Protein AF-0000000076880717 (afdb_homodimer)

InterPro domains:
  IPR000504 RNA recognition motif domain [PF00076] (21-89)
  IPR000504 RNA recognition motif domain [PS50102] (19-95)
  IPR000504 RNA recognition motif domain [SM00360] (20-91)
  IPR012677 Nucleotide-binding alpha-beta plait domain superfamily [G3DSA:3.30.70.330] (2-122)
  IPR035979 RNA-binding domain superfamily [SSF54928] (11-121)

pLDDT: mean 79.74, std 21.26, range [36.34, 98.69]

Sequence (258 aa):
MEDPAAAATALEKAEVDACSIYVGNVDYGCLPEEVQEHFQDCGTVNRVTILTDFYGNPKGYAYVEFHEAEAVQNALQLNDTELHGRPLKVCPKRTNVPGMSYHRGRRPFQPYYPPYPAFGRSPRFYPYYMEDPAAAATALEKAEVDACSIYVGNVDYGCLPEEVQEHFQDCGTVNRVTILTDFYGNPKGYAYVEFHEAEAVQNALQLNDTELHGRPLKVCPKRTNVPGMSYHRGRRPFQPYYPPYPAFGRSPRFYPYY

Organism: Aegilops tauschii subsp. strangulata (NCBI:txid200361)

Structure (mmCIF, N/CA/C/O backbone):
data_AF-0000000076880717-model_v1
#
loop_
_entity.id
_entity.type
_entity.pdbx_description
1 polymer 'RRM domain-containing protein'
#
loop_
_atom_site.group_PDB
_atom_site.id
_atom_site.type_symbol
_atom_site.label_atom_id
_atom_site.label_alt_id
_atom_site.label_comp_id
_atom_site.label_asym_id
_atom_site.label_entity_id
_atom_site.label_seq_id
_atom_site.pdbx_PDB_ins_code
_atom_site.Cartn_x
_atom_site.Cartn_y
_atom_site.Cartn_z
_atom_site.occupancy
_atom_site.B_iso_or_equiv
_atom_site.auth_seq_id
_atom_site.auth_comp_id
_atom_site.auth_asym_id
_atom_site.auth_atom_id
_atom_site.pdbx_PDB_model_num
ATOM 1 N N . MET A 1 1 ? 8.555 25.344 16.812 1 42.97 1 MET A N 1
ATOM 2 C CA . MET A 1 1 ? 9.141 24.156 17.422 1 42.97 1 MET A CA 1
ATOM 3 C C . MET A 1 1 ? 8.383 22.906 17.016 1 42.97 1 MET A C 1
ATOM 5 O O . MET A 1 1 ? 7.148 22.875 17.062 1 42.97 1 MET A O 1
ATOM 9 N N . GLU A 1 2 ? 9.023 22.156 16.219 1 54.56 2 GLU A N 1
ATOM 10 C CA . GLU A 1 2 ? 8.336 20.984 15.688 1 54.56 2 GLU A CA 1
ATOM 11 C C . GLU A 1 2 ? 7.738 20.141 16.812 1 54.56 2 GLU A C 1
ATOM 13 O O . GLU A 1 2 ? 8.344 20 17.875 1 54.56 2 GLU A O 1
ATOM 18 N N . ASP A 1 3 ? 6.551 20.062 16.984 1 61.06 3 ASP A N 1
ATOM 19 C CA . ASP A 1 3 ? 5.895 19.234 18 1 61.06 3 ASP A CA 1
ATOM 20 C C . ASP A 1 3 ? 6.668 17.938 18.234 1 61.06 3 ASP A C 1
ATOM 22 O O . ASP A 1 3 ? 7.059 17.266 17.281 1 61.06 3 ASP A O 1
ATOM 26 N N . PRO A 1 4 ? 7.27 17.938 19.438 1 69.19 4 PRO A N 1
ATOM 27 C CA . PRO A 1 4 ? 8.062 16.75 19.75 1 69.19 4 PRO A CA 1
ATOM 28 C C . PRO A 1 4 ? 7.418 15.461 19.25 1 69.19 4 PRO A C 1
ATOM 30 O O . PRO A 1 4 ? 8.125 14.547 18.812 1 69.19 4 PRO A O 1
ATOM 33 N N . ALA A 1 5 ? 6.086 15.336 19.391 1 67.12 5 ALA A N 1
ATOM 34 C CA . ALA A 1 5 ? 5.395 14.148 18.891 1 67.12 5 ALA A CA 1
ATOM 35 C C . ALA A 1 5 ? 5.574 14.008 17.375 1 67.12 5 ALA A C 1
ATOM 37 O O . ALA A 1 5 ? 5.758 12.898 16.875 1 67.12 5 ALA A O 1
ATOM 38 N N . ALA A 1 6 ? 5.488 15.062 16.766 1 69.81 6 ALA A N 1
ATOM 39 C CA . ALA A 1 6 ? 5.695 15.055 15.32 1 69.81 6 ALA A CA 1
ATOM 40 C C . ALA A 1 6 ? 7.117 14.633 14.969 1 69.81 6 ALA A C 1
ATOM 42 O O . ALA A 1 6 ? 7.336 13.898 14.008 1 69.81 6 ALA A O 1
ATOM 43 N N . ALA A 1 7 ? 8.039 15.172 15.734 1 70.5 7 ALA A N 1
ATOM 44 C CA . ALA A 1 7 ? 9.445 14.812 15.531 1 70.5 7 ALA A CA 1
ATOM 45 C C . ALA A 1 7 ? 9.664 13.312 15.75 1 70.5 7 ALA A C 1
ATOM 47 O O . ALA A 1 7 ? 10.406 12.672 15.008 1 70.5 7 ALA A O 1
ATOM 48 N N . ALA A 1 8 ? 9.008 12.797 16.781 1 72.88 8 ALA A N 1
ATOM 49 C CA . ALA A 1 8 ? 9.156 11.375 17.094 1 72.88 8 ALA A CA 1
ATOM 50 C C . ALA A 1 8 ? 8.609 10.508 15.961 1 72.88 8 ALA A C 1
ATOM 52 O O . ALA A 1 8 ? 9.227 9.508 15.578 1 72.88 8 ALA A O 1
ATOM 53 N N . THR A 1 9 ? 7.445 10.922 15.414 1 78.12 9 THR A N 1
ATOM 54 C CA . THR A 1 9 ? 6.844 10.172 14.32 1 78.12 9 THR A CA 1
ATOM 55 C C . THR A 1 9 ? 7.707 10.25 13.07 1 78.12 9 THR A C 1
ATOM 57 O O . THR A 1 9 ? 7.836 9.273 12.328 1 78.12 9 THR A O 1
ATOM 60 N N . ALA A 1 10 ? 8.297 11.383 12.938 1 76 10 ALA A N 1
ATOM 61 C CA . ALA A 1 10 ? 9.172 11.57 11.789 1 76 10 ALA A CA 1
ATOM 62 C C . ALA A 1 10 ? 10.406 10.672 11.891 1 76 10 ALA A C 1
ATOM 64 O O . ALA A 1 10 ? 10.852 10.102 10.891 1 76 10 ALA A O 1
ATOM 65 N N . LEU A 1 11 ? 11.023 10.672 13.086 1 79.75 11 LEU A N 1
ATOM 66 C CA . LEU A 1 11 ? 12.188 9.828 13.297 1 79.75 11 LEU A CA 1
ATOM 67 C C . LEU A 1 11 ? 11.844 8.352 13.094 1 79.75 11 LEU A C 1
ATOM 69 O O . LEU A 1 11 ? 12.617 7.602 12.508 1 79.75 11 LEU A O 1
ATOM 73 N N . GLU A 1 12 ? 10.688 7.941 13.586 1 84.06 12 GLU A N 1
ATOM 74 C CA . GLU A 1 12 ? 10.25 6.559 13.406 1 84.06 12 GLU A CA 1
ATOM 75 C C . GLU A 1 12 ? 10.078 6.227 11.93 1 84.06 12 GLU A C 1
ATOM 77 O O . GLU A 1 12 ? 10.5 5.164 11.469 1 84.06 12 GLU A O 1
ATOM 82 N N . LYS A 1 13 ? 9.484 7.172 11.281 1 85.56 13 LYS A N 1
ATOM 83 C CA . LYS A 1 13 ? 9.297 6.973 9.844 1 85.56 13 LYS A CA 1
ATOM 84 C C . LYS A 1 13 ? 10.641 6.875 9.125 1 85.56 13 LYS A C 1
ATOM 86 O O . LYS A 1 13 ? 10.805 6.055 8.219 1 85.56 13 LYS A O 1
ATOM 91 N N . ALA A 1 14 ? 11.594 7.703 9.508 1 88.94 14 ALA A N 1
ATOM 92 C CA . ALA A 1 14 ? 12.914 7.676 8.891 1 88.94 14 ALA A CA 1
ATOM 93 C C . ALA A 1 14 ? 13.602 6.332 9.125 1 88.94 14 ALA A C 1
ATOM 95 O O . ALA A 1 14 ? 14.281 5.812 8.234 1 88.94 14 ALA A O 1
ATOM 96 N N . GLU A 1 15 ? 13.469 5.812 10.258 1 91.81 15 GLU A N 1
ATOM 97 C CA . GLU A 1 15 ? 14.078 4.523 10.578 1 91.81 15 GLU A CA 1
ATOM 98 C C . GLU A 1 15 ? 13.453 3.398 9.758 1 91.81 15 GLU A C 1
ATOM 100 O O . GLU A 1 15 ? 14.156 2.514 9.266 1 91.81 15 GLU A O 1
ATOM 105 N N . VAL A 1 16 ? 12.133 3.475 9.633 1 93 16 VAL A N 1
ATOM 106 C CA . VAL A 1 16 ? 11.43 2.469 8.844 1 93 16 VAL A CA 1
ATOM 107 C C . VAL A 1 16 ? 11.859 2.568 7.379 1 93 16 VAL A C 1
ATOM 109 O O . VAL A 1 16 ? 12.109 1.553 6.727 1 93 16 VAL A O 1
ATOM 112 N N . ASP A 1 17 ? 11.984 3.785 6.871 1 95.06 17 ASP A N 1
ATOM 113 C CA . ASP A 1 17 ? 12.391 3.986 5.48 1 95.06 17 ASP A CA 1
ATOM 114 C C . ASP A 1 17 ? 13.812 3.473 5.242 1 95.06 17 ASP A C 1
ATOM 116 O O . ASP A 1 17 ? 14.109 2.926 4.18 1 95.06 17 ASP A O 1
ATOM 120 N N . ALA A 1 18 ? 14.695 3.623 6.258 1 95.69 18 ALA A N 1
ATOM 121 C CA . ALA A 1 18 ? 16.078 3.162 6.152 1 95.69 18 ALA A CA 1
ATOM 122 C C . ALA A 1 18 ? 16.141 1.64 6.059 1 95.69 18 ALA A C 1
ATOM 124 O O . ALA A 1 18 ? 17.125 1.083 5.559 1 95.69 18 ALA A O 1
ATOM 125 N N . CYS A 1 19 ? 15.062 0.962 6.508 1 97.5 19 CYS A N 1
ATOM 126 C CA . CYS A 1 19 ? 15 -0.495 6.484 1 97.5 19 CYS A CA 1
ATOM 127 C C . CYS A 1 19 ? 14.086 -0.984 5.371 1 97.5 19 CYS A C 1
ATOM 129 O O . CYS A 1 19 ? 13.641 -2.135 5.383 1 97.5 19 CYS A O 1
ATOM 131 N N . SER A 1 20 ? 13.805 -0.071 4.414 1 98.25 20 SER A N 1
ATOM 132 C CA . SER A 1 20 ? 12.836 -0.421 3.381 1 98.25 20 SER A CA 1
ATOM 133 C C . SER A 1 20 ? 13.422 -0.24 1.986 1 98.25 20 SER A C 1
ATOM 135 O O . SER A 1 20 ? 14.375 0.521 1.803 1 98.25 20 SER A O 1
ATOM 137 N N . ILE A 1 21 ? 12.875 -0.928 1.011 1 98.56 21 ILE A N 1
ATOM 138 C CA . ILE A 1 21 ? 13.242 -0.763 -0.393 1 98.56 21 ILE A CA 1
ATOM 139 C C . ILE A 1 21 ? 11.992 -0.444 -1.213 1 98.56 21 ILE A C 1
ATOM 141 O O . ILE A 1 21 ? 10.883 -0.819 -0.834 1 98.56 21 ILE A O 1
ATOM 145 N N . TYR A 1 22 ? 12.25 0.309 -2.287 1 98 22 TYR A N 1
ATOM 146 C CA . TYR A 1 22 ? 11.281 0.464 -3.369 1 98 22 TYR A CA 1
ATOM 147 C C . TYR A 1 22 ? 11.453 -0.632 -4.414 1 98 22 TYR A C 1
ATOM 149 O O . TYR A 1 22 ? 12.578 -0.944 -4.816 1 98 22 TYR A O 1
ATOM 157 N N . VAL A 1 23 ? 10.344 -1.234 -4.801 1 98 23 VAL A N 1
ATOM 158 C CA . VAL A 1 23 ? 10.336 -2.26 -5.84 1 98 23 VAL A CA 1
ATOM 159 C C . VAL A 1 23 ? 9.43 -1.824 -6.992 1 98 23 VAL A C 1
ATOM 161 O O . VAL A 1 23 ? 8.203 -1.77 -6.844 1 98 23 VAL A O 1
ATOM 164 N N . GLY A 1 24 ? 10.062 -1.482 -8.18 1 96.75 24 GLY A N 1
ATOM 165 C CA . GLY A 1 24 ? 9.32 -1.076 -9.359 1 96.75 24 GLY A CA 1
ATOM 166 C C . GLY A 1 24 ? 9.07 -2.215 -10.328 1 96.75 24 GLY A C 1
ATOM 167 O O . GLY A 1 24 ? 9.719 -3.26 -10.242 1 96.75 24 GLY A O 1
ATOM 168 N N . ASN A 1 25 ? 8.109 -2.002 -11.188 1 94.56 25 ASN A N 1
ATOM 169 C CA . ASN A 1 25 ? 7.77 -2.932 -12.258 1 94.56 25 ASN A CA 1
ATOM 170 C C . ASN A 1 25 ? 7.176 -4.227 -11.711 1 94.56 25 ASN A C 1
ATOM 172 O O . ASN A 1 25 ? 7.492 -5.312 -12.195 1 94.56 25 ASN A O 1
ATOM 176 N N . VAL A 1 26 ? 6.41 -4.027 -10.703 1 94.69 26 VAL A N 1
ATOM 177 C CA . VAL A 1 26 ? 5.719 -5.172 -10.125 1 94.69 26 VAL A CA 1
ATOM 178 C C . VAL A 1 26 ? 4.457 -5.48 -10.93 1 94.69 26 VAL A C 1
ATOM 180 O O . VAL A 1 26 ? 3.676 -4.578 -11.234 1 94.69 26 VAL A O 1
ATOM 183 N N . ASP A 1 27 ? 4.324 -6.738 -11.25 1 93.25 27 ASP A N 1
ATOM 184 C CA . ASP A 1 27 ? 3.156 -7.168 -12.008 1 93.25 27 ASP A CA 1
ATOM 185 C C . ASP A 1 27 ? 1.875 -6.988 -11.203 1 93.25 27 ASP A C 1
ATOM 187 O O . ASP A 1 27 ? 1.857 -7.238 -9.992 1 93.25 27 ASP A O 1
ATOM 191 N N . TYR A 1 28 ? 0.713 -6.676 -11.82 1 88.56 28 TYR A N 1
ATOM 192 C CA . TYR A 1 28 ? -0.549 -6.438 -11.133 1 88.56 28 TYR A CA 1
ATOM 193 C C . TYR A 1 28 ? -1.073 -7.723 -10.5 1 88.56 28 TYR A C 1
ATOM 195 O O . TYR A 1 28 ? -1.822 -7.676 -9.523 1 88.56 28 TYR A O 1
ATOM 203 N N . GLY A 1 29 ? -0.641 -8.859 -11.055 1 88.94 29 GLY A N 1
ATOM 204 C CA . GLY A 1 29 ? -1.099 -10.133 -10.531 1 88.94 29 GLY A CA 1
ATOM 205 C C . GLY A 1 29 ? -0.197 -10.695 -9.445 1 88.94 29 GLY A C 1
ATOM 206 O O . GLY A 1 29 ? -0.368 -11.836 -9.016 1 88.94 29 GLY A O 1
ATOM 207 N N . CYS A 1 30 ? 0.698 -9.898 -9 1 92.5 30 CYS A N 1
ATOM 2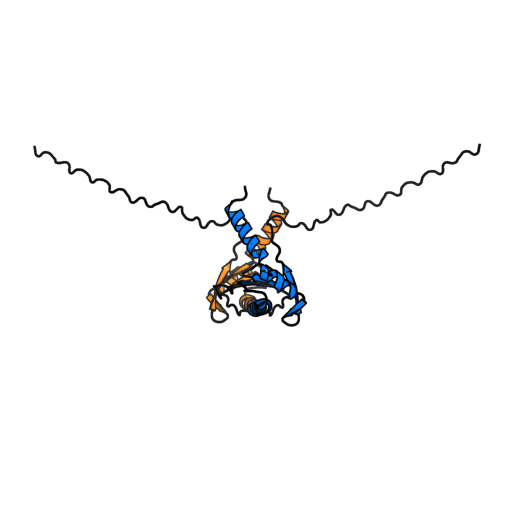08 C CA . CYS A 1 30 ? 1.651 -10.359 -7.996 1 92.5 30 CYS A CA 1
ATOM 209 C C . CYS A 1 30 ? 1.034 -10.336 -6.602 1 92.5 30 CYS A C 1
ATOM 211 O O . CYS A 1 30 ? 0.416 -9.344 -6.211 1 92.5 30 CYS A O 1
ATOM 213 N N . LEU A 1 31 ? 1.188 -11.398 -5.848 1 92.31 31 LEU A N 1
ATOM 214 C CA . LEU A 1 31 ? 0.699 -11.492 -4.477 1 92.31 31 LEU A CA 1
ATOM 215 C C . LEU A 1 31 ? 1.722 -10.93 -3.494 1 92.31 31 LEU A C 1
ATOM 217 O O . LEU A 1 31 ? 2.93 -11.016 -3.73 1 92.31 31 LEU A O 1
ATOM 221 N N . PRO A 1 32 ? 1.232 -10.383 -2.381 1 93.56 32 PRO A N 1
ATOM 222 C CA . PRO A 1 32 ? 2.168 -9.945 -1.342 1 93.56 32 PRO A CA 1
ATOM 223 C C . PRO A 1 32 ? 3.133 -11.047 -0.912 1 93.56 32 PRO A C 1
ATOM 225 O O . PRO A 1 32 ? 4.32 -10.789 -0.705 1 93.56 32 PRO A O 1
ATOM 228 N N . GLU A 1 33 ? 2.652 -12.211 -0.879 1 92.56 33 GLU A N 1
ATOM 229 C CA . GLU A 1 33 ? 3.475 -13.336 -0.449 1 92.56 33 GLU A CA 1
ATOM 230 C C . GLU A 1 33 ? 4.59 -13.625 -1.452 1 92.56 33 GLU A C 1
ATOM 232 O O . GLU A 1 33 ? 5.695 -14.008 -1.066 1 92.56 33 GLU A O 1
ATOM 237 N N . GLU A 1 34 ? 4.289 -13.469 -2.689 1 95.25 34 GLU A N 1
ATOM 238 C CA . GLU A 1 34 ? 5.297 -13.695 -3.721 1 95.25 34 GLU A CA 1
ATOM 239 C C . GLU A 1 34 ? 6.434 -12.68 -3.609 1 95.25 34 GLU A C 1
ATOM 241 O O . GLU A 1 34 ? 7.605 -13.039 -3.764 1 95.25 34 GLU A O 1
ATOM 246 N N . VAL A 1 35 ? 6.027 -11.438 -3.336 1 96.25 35 VAL A N 1
ATOM 247 C CA . VAL A 1 35 ? 7.031 -10.398 -3.135 1 96.25 35 VAL A CA 1
ATOM 248 C C . VAL A 1 35 ? 7.855 -10.711 -1.886 1 96.25 35 VAL A C 1
ATOM 250 O O . VAL A 1 35 ? 9.086 -10.609 -1.903 1 96.25 35 VAL A O 1
ATOM 253 N N . GLN A 1 36 ? 7.164 -11.102 -0.838 1 95.88 36 GLN A N 1
ATOM 254 C CA . GLN A 1 36 ? 7.844 -11.461 0.401 1 95.88 36 GLN A CA 1
ATOM 255 C C . GLN A 1 36 ? 8.852 -12.586 0.167 1 95.88 36 GLN A C 1
ATOM 257 O O . GLN A 1 36 ? 9.992 -12.516 0.636 1 95.88 36 GLN A O 1
ATOM 262 N N . GLU A 1 37 ? 8.422 -13.602 -0.595 1 96.5 37 GLU A N 1
ATOM 263 C CA . GLU A 1 37 ? 9.273 -14.758 -0.871 1 96.5 37 GLU A CA 1
ATOM 264 C C . GLU A 1 37 ? 10.477 -14.359 -1.717 1 96.5 37 GLU A C 1
ATOM 266 O O . GLU A 1 37 ? 11.578 -14.883 -1.52 1 96.5 37 GLU A O 1
ATOM 271 N N . HIS A 1 38 ? 10.273 -13.508 -2.604 1 97.75 38 HIS A N 1
ATOM 272 C CA . HIS A 1 38 ? 11.336 -13.078 -3.504 1 97.75 38 HIS A CA 1
ATOM 273 C C . HIS A 1 38 ? 12.492 -12.445 -2.732 1 97.75 38 HIS A C 1
ATOM 275 O O . HIS A 1 38 ? 13.648 -12.562 -3.129 1 97.75 38 HIS A O 1
ATOM 281 N N . PHE A 1 39 ? 12.188 -11.789 -1.594 1 97.81 39 PHE A N 1
ATOM 282 C CA . PHE A 1 39 ? 13.211 -11.047 -0.863 1 97.81 39 PHE A CA 1
ATOM 283 C C . PHE A 1 39 ? 13.516 -11.711 0.472 1 97.81 39 PHE A C 1
ATOM 285 O O . PHE A 1 39 ? 14.258 -11.164 1.291 1 97.81 39 PHE A O 1
ATOM 292 N N . GLN A 1 40 ? 12.969 -12.867 0.726 1 96.5 40 GLN A N 1
ATOM 293 C CA . GLN A 1 40 ? 13.078 -13.531 2.023 1 96.5 40 GLN A CA 1
ATOM 294 C C . GLN A 1 40 ? 14.531 -13.875 2.346 1 96.5 40 GLN A C 1
ATOM 296 O O . GLN A 1 40 ? 14.93 -13.883 3.514 1 96.5 40 GLN A O 1
ATOM 301 N N . ASP A 1 41 ? 15.336 -14.172 1.293 1 97.56 41 ASP A N 1
ATOM 302 C CA . ASP A 1 41 ? 16.719 -14.57 1.494 1 97.56 41 ASP A CA 1
ATOM 303 C C . ASP A 1 41 ? 17.594 -13.375 1.89 1 97.56 41 ASP A C 1
ATOM 305 O O . ASP A 1 41 ? 18.719 -13.539 2.357 1 97.56 41 ASP A O 1
ATOM 309 N N . CYS A 1 42 ? 17.094 -12.219 1.688 1 97.75 42 CYS A N 1
ATOM 310 C CA . CYS A 1 42 ? 17.844 -11.008 2.002 1 97.75 42 CYS A CA 1
ATOM 311 C C . CYS A 1 42 ? 17.766 -10.688 3.49 1 97.75 42 CYS A C 1
ATOM 313 O O . CYS A 1 42 ? 18.656 -10.023 4.031 1 97.75 42 CYS A O 1
ATOM 315 N N . GLY A 1 43 ? 16.719 -11.039 4.121 1 97.12 43 GLY A N 1
ATOM 316 C CA . GLY A 1 43 ? 16.422 -10.766 5.52 1 97.12 43 GLY A CA 1
ATOM 317 C C . GLY A 1 43 ? 14.977 -11.008 5.887 1 97.12 43 GLY A C 1
ATOM 318 O O . GLY A 1 43 ? 14.164 -11.367 5.027 1 97.12 43 GLY A O 1
ATOM 319 N N . THR A 1 44 ? 14.695 -10.812 7.164 1 96.5 44 THR A N 1
ATOM 320 C CA . THR A 1 44 ? 13.32 -10.977 7.625 1 96.5 44 THR A CA 1
ATOM 321 C C . THR A 1 44 ? 12.445 -9.828 7.121 1 96.5 44 THR A C 1
ATOM 323 O O . THR A 1 44 ? 12.758 -8.656 7.34 1 96.5 44 THR A O 1
ATOM 326 N N . VAL A 1 45 ? 11.477 -10.219 6.457 1 95.94 45 VAL A N 1
ATOM 327 C CA . VAL A 1 45 ? 10.531 -9.234 5.926 1 95.94 45 VAL A CA 1
ATOM 328 C C . VAL A 1 45 ? 9.43 -8.969 6.949 1 95.94 45 VAL A C 1
ATOM 330 O O . VAL A 1 45 ? 8.734 -9.898 7.371 1 95.94 45 VAL A O 1
ATOM 333 N N . ASN A 1 46 ? 9.242 -7.691 7.301 1 95.5 46 ASN A N 1
ATOM 334 C CA . ASN A 1 46 ? 8.195 -7.312 8.25 1 95.5 46 ASN A CA 1
ATOM 335 C C . ASN A 1 46 ? 6.875 -7.023 7.547 1 95.5 46 ASN A C 1
ATOM 337 O O . ASN A 1 46 ? 5.824 -7.516 7.957 1 95.5 46 ASN A O 1
ATOM 341 N N . ARG A 1 47 ? 7.008 -6.203 6.488 1 94.5 47 ARG A N 1
ATOM 342 C CA . ARG A 1 47 ? 5.797 -5.691 5.852 1 94.5 47 ARG A CA 1
ATOM 343 C C . ARG A 1 47 ? 5.992 -5.531 4.348 1 94.5 47 ARG A C 1
ATOM 345 O O . ARG A 1 47 ? 7.062 -5.125 3.896 1 94.5 47 ARG A O 1
ATOM 352 N N . VAL A 1 48 ? 4.973 -5.859 3.619 1 96.56 48 VAL A N 1
ATOM 353 C CA . VAL A 1 48 ? 4.949 -5.617 2.182 1 96.56 48 VAL A CA 1
ATOM 354 C C . VAL A 1 48 ? 3.766 -4.719 1.828 1 96.56 48 VAL A C 1
ATOM 356 O O . VAL A 1 48 ? 2.645 -4.949 2.285 1 96.56 48 VAL A O 1
ATOM 359 N N . THR A 1 49 ? 4.039 -3.625 1.11 1 95.75 49 THR A N 1
ATOM 360 C CA . THR A 1 49 ? 3.016 -2.74 0.563 1 95.75 49 THR A CA 1
ATOM 361 C C . THR A 1 49 ? 3.012 -2.793 -0.961 1 95.75 49 THR A C 1
ATOM 363 O O . THR A 1 49 ? 4.027 -2.512 -1.6 1 95.75 49 THR A O 1
ATOM 366 N N . ILE A 1 50 ? 1.931 -3.143 -1.549 1 96.19 50 ILE A N 1
ATOM 367 C CA . ILE A 1 50 ? 1.809 -3.188 -3.002 1 96.19 50 ILE A CA 1
ATOM 368 C C . ILE A 1 50 ? 0.801 -2.139 -3.469 1 96.19 50 ILE A C 1
ATOM 370 O O . ILE A 1 50 ? -0.294 -2.031 -2.912 1 96.19 50 ILE A O 1
ATOM 374 N N . LEU A 1 51 ? 1.209 -1.364 -4.492 1 95.5 51 LEU A N 1
ATOM 375 C CA . LEU A 1 51 ? 0.349 -0.36 -5.109 1 95.5 51 LEU A CA 1
ATOM 376 C C . LEU A 1 51 ? 0.122 -0.671 -6.582 1 95.5 51 LEU A C 1
ATOM 378 O O . LEU A 1 51 ? 1.078 -0.783 -7.355 1 95.5 51 LEU A O 1
ATOM 382 N N . THR A 1 52 ? -1.113 -0.898 -6.871 1 94.31 52 THR A N 1
ATOM 383 C CA . THR A 1 52 ? -1.469 -1.257 -8.242 1 94.31 52 THR A CA 1
ATOM 384 C C . THR A 1 52 ? -2.426 -0.229 -8.836 1 94.31 52 THR A C 1
ATOM 386 O O . THR A 1 52 ? -3.486 0.041 -8.273 1 94.31 52 THR A O 1
ATOM 389 N N . ASP A 1 53 ? -2.068 0.297 -10.016 1 92.38 53 ASP A N 1
ATOM 390 C CA . ASP A 1 53 ? -2.865 1.289 -10.734 1 92.38 53 ASP A CA 1
ATOM 391 C C . ASP A 1 53 ? -3.633 0.648 -11.883 1 92.38 53 ASP A C 1
ATOM 393 O O . ASP A 1 53 ? -3.029 0.135 -12.828 1 92.38 53 ASP A O 1
ATOM 397 N N . PHE A 1 54 ? -4.938 0.741 -11.711 1 89 54 PHE A N 1
ATOM 398 C CA . PHE A 1 54 ? -5.781 0.141 -12.742 1 89 54 PHE A CA 1
ATOM 399 C C . PHE A 1 54 ? -6.234 1.189 -13.75 1 89 54 PHE A C 1
ATOM 401 O O . PHE A 1 54 ? -6.781 0.851 -14.805 1 89 54 PHE A O 1
ATOM 408 N N . TYR A 1 55 ? -6.078 2.385 -13.336 1 79.5 55 TYR A N 1
ATOM 409 C CA . TYR A 1 55 ? -6.496 3.492 -14.188 1 79.5 55 TYR A CA 1
ATOM 410 C C . TYR A 1 55 ? -5.32 4.051 -14.977 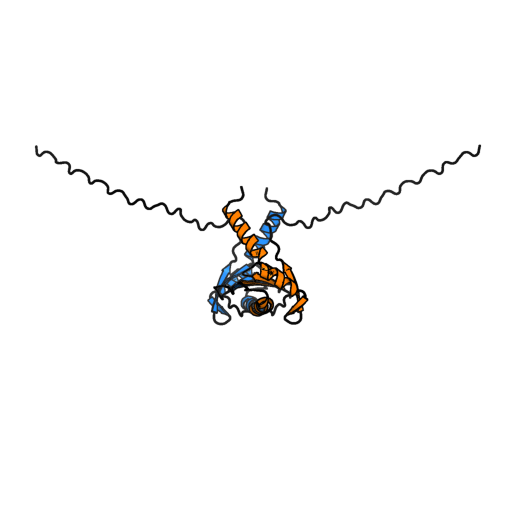1 79.5 55 TYR A C 1
ATOM 412 O O . TYR A 1 55 ? -4.352 4.543 -14.391 1 79.5 55 TYR A O 1
ATOM 420 N N . GLY A 1 56 ? -4.988 3.551 -16.234 1 74.81 56 GLY A N 1
ATOM 421 C CA . GLY A 1 56 ? -3.918 4.02 -17.109 1 74.81 56 GLY A CA 1
ATOM 422 C C . GLY A 1 56 ? -2.758 3.045 -17.203 1 74.81 56 GLY A C 1
ATOM 423 O O . GLY A 1 56 ? -2.604 2.348 -18.203 1 74.81 56 GLY A O 1
ATOM 424 N N . ASN A 1 57 ? -1.947 3.135 -15.953 1 69.69 57 ASN A N 1
ATOM 425 C CA . ASN A 1 57 ? -0.784 2.254 -15.953 1 69.69 57 ASN A CA 1
ATOM 426 C C . ASN A 1 57 ? -1.067 0.946 -15.219 1 69.69 57 ASN A C 1
ATOM 428 O O . ASN A 1 57 ? -1.082 0.912 -13.992 1 69.69 57 ASN A O 1
ATOM 432 N N . PRO A 1 58 ? -1.244 -0.041 -16.062 1 68.69 58 PRO A N 1
ATOM 433 C CA . PRO A 1 58 ? -1.595 -1.294 -15.391 1 68.69 58 PRO A CA 1
ATOM 434 C C . PRO A 1 58 ? -0.429 -1.885 -14.602 1 68.69 58 PRO A C 1
ATOM 436 O O . PRO A 1 58 ? -0.45 -3.068 -14.25 1 68.69 58 PRO A O 1
ATOM 439 N N . LYS A 1 59 ? 0.612 -1.116 -14.273 1 78.75 59 LYS A N 1
ATOM 440 C CA . LYS A 1 59 ? 1.722 -1.669 -13.5 1 78.75 59 LYS A CA 1
ATOM 441 C C . LYS A 1 59 ? 1.772 -1.066 -12.102 1 78.75 59 LYS A C 1
ATOM 443 O O . LYS A 1 59 ? 1.222 0.01 -11.859 1 78.75 59 LYS A O 1
ATOM 448 N N . GLY A 1 60 ? 2.291 -1.92 -11.234 1 88.56 60 GLY A N 1
ATOM 449 C CA . GLY A 1 60 ? 2.367 -1.505 -9.844 1 88.56 60 GLY A CA 1
ATOM 450 C C . GLY A 1 60 ? 3.787 -1.462 -9.312 1 88.56 60 GLY A C 1
ATOM 451 O O . GLY A 1 60 ? 4.746 -1.639 -10.062 1 88.56 60 GLY A O 1
ATOM 452 N N . TYR A 1 61 ? 3.975 -0.968 -8.219 1 95 61 TYR A N 1
ATOM 453 C CA . TYR A 1 61 ? 5.199 -1.017 -7.426 1 95 61 TYR A CA 1
ATOM 454 C C . TYR A 1 61 ? 4.91 -1.449 -5.996 1 95 61 TYR A C 1
ATOM 456 O O . TYR A 1 61 ? 3.75 -1.613 -5.613 1 95 61 TYR A O 1
ATOM 464 N N . ALA A 1 62 ? 5.965 -1.754 -5.262 1 97 62 ALA A N 1
ATOM 465 C CA . ALA A 1 62 ? 5.816 -2.211 -3.885 1 97 62 ALA A CA 1
ATOM 466 C C . ALA A 1 62 ? 6.902 -1.619 -2.988 1 97 62 ALA A C 1
ATOM 468 O O . ALA A 1 62 ? 7.879 -1.05 -3.48 1 97 62 ALA A O 1
ATOM 469 N N . TYR A 1 63 ? 6.637 -1.64 -1.721 1 97.56 63 TYR A N 1
ATOM 470 C CA . TYR A 1 63 ? 7.629 -1.412 -0.678 1 97.56 63 TYR A CA 1
ATOM 471 C C . TYR A 1 63 ? 7.797 -2.65 0.195 1 97.56 63 TYR A C 1
ATOM 473 O O . TYR A 1 63 ? 6.816 -3.309 0.546 1 97.56 63 TYR A O 1
ATOM 481 N N . VAL A 1 64 ? 8.961 -2.922 0.455 1 97.94 64 VAL A N 1
ATOM 482 C CA . VAL A 1 64 ? 9.266 -4.035 1.349 1 97.94 64 VAL A CA 1
ATOM 483 C C . VAL A 1 64 ? 10.047 -3.525 2.561 1 97.94 64 VAL A C 1
ATOM 485 O O . VAL A 1 64 ? 11.117 -2.939 2.414 1 97.94 64 VAL A O 1
ATOM 488 N N . GLU A 1 65 ? 9.445 -3.727 3.65 1 97.44 65 GLU A N 1
ATOM 489 C CA . GLU A 1 65 ? 10.078 -3.359 4.918 1 97.44 65 GLU A CA 1
ATOM 490 C C . GLU A 1 65 ? 10.734 -4.566 5.578 1 97.44 65 GLU A C 1
ATOM 492 O O . GLU A 1 65 ? 10.078 -5.57 5.852 1 97.44 65 GLU A O 1
ATOM 497 N N . PHE A 1 66 ? 12 -4.387 5.914 1 97.88 66 PHE A N 1
ATOM 498 C CA . PHE A 1 66 ? 12.742 -5.445 6.582 1 97.88 66 PHE A CA 1
ATOM 499 C C . PHE A 1 66 ? 12.859 -5.168 8.078 1 97.88 66 PHE A C 1
ATOM 501 O O . PHE A 1 66 ? 12.68 -4.031 8.516 1 97.88 66 PHE A O 1
ATOM 508 N N . HIS A 1 67 ? 13.164 -6.25 8.75 1 96.31 67 HIS A N 1
ATOM 509 C CA . HIS A 1 67 ? 13.383 -6.141 10.188 1 96.31 67 HIS A CA 1
ATOM 510 C C . HIS A 1 67 ? 14.68 -5.395 10.492 1 96.31 67 HIS A C 1
ATOM 512 O O . HIS A 1 67 ? 14.75 -4.629 11.453 1 96.31 67 HIS A O 1
ATOM 518 N N . GLU A 1 68 ? 15.711 -5.527 9.633 1 96.06 68 GLU A N 1
ATOM 519 C CA . GLU A 1 68 ? 17.016 -4.918 9.828 1 96.06 68 GLU A CA 1
ATOM 520 C C . GLU A 1 68 ? 17.469 -4.176 8.578 1 96.06 68 GLU A C 1
ATOM 522 O O . GLU A 1 68 ? 17.219 -4.625 7.457 1 96.06 68 GLU A O 1
ATOM 527 N N . ALA A 1 69 ? 18.312 -3.199 8.766 1 96.5 69 ALA A N 1
ATOM 528 C CA . ALA A 1 69 ? 18.75 -2.328 7.676 1 96.5 69 ALA A CA 1
ATOM 529 C C . ALA A 1 69 ? 19.734 -3.047 6.762 1 96.5 69 ALA A C 1
ATOM 531 O O . ALA A 1 69 ? 19.828 -2.727 5.574 1 96.5 69 ALA A O 1
ATOM 532 N N . GLU A 1 70 ? 20.438 -3.961 7.32 1 97.25 70 GLU A N 1
ATOM 533 C CA . GLU A 1 70 ? 21.422 -4.695 6.535 1 97.25 70 GLU A CA 1
ATOM 534 C C . GLU A 1 70 ? 20.766 -5.438 5.375 1 97.25 70 GLU A C 1
ATOM 536 O O . GLU A 1 70 ? 21.3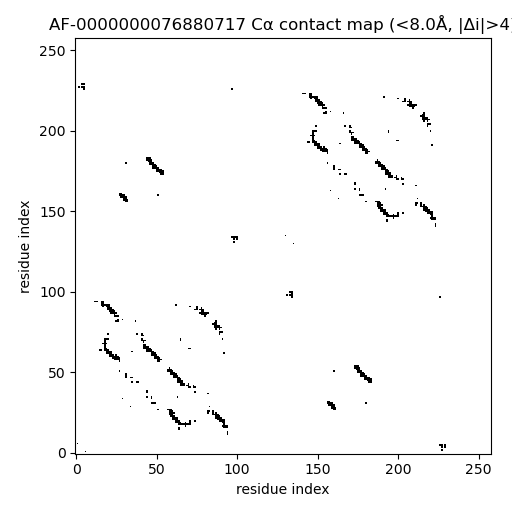91 -5.68 4.348 1 97.25 70 GLU A O 1
ATOM 541 N N . ALA A 1 71 ? 19.531 -5.805 5.539 1 98.06 71 ALA A N 1
ATOM 542 C CA . ALA A 1 71 ? 18.781 -6.539 4.516 1 98.06 71 ALA A CA 1
ATOM 543 C C . ALA A 1 71 ? 18.609 -5.695 3.254 1 98.06 71 ALA A C 1
ATOM 545 O O . ALA A 1 71 ? 18.516 -6.234 2.148 1 98.06 71 ALA A O 1
ATOM 546 N N . VAL A 1 72 ? 18.594 -4.406 3.422 1 98.25 72 VAL A N 1
ATOM 547 C CA . VAL A 1 72 ? 18.406 -3.49 2.301 1 98.25 72 VAL A CA 1
ATOM 548 C C . VAL A 1 72 ? 19.547 -3.656 1.298 1 98.25 72 VAL A C 1
ATOM 550 O O . VAL A 1 72 ? 19.312 -3.779 0.094 1 98.25 72 VAL A O 1
ATOM 553 N N . GLN A 1 73 ? 20.75 -3.744 1.828 1 97.81 73 GLN A N 1
ATOM 554 C CA . GLN A 1 73 ? 21.906 -3.898 0.954 1 97.81 73 GLN A CA 1
ATOM 555 C C . GLN A 1 73 ? 21.844 -5.219 0.19 1 97.81 73 GLN A C 1
ATOM 557 O O . GLN A 1 73 ? 22.172 -5.27 -0.997 1 97.81 73 GLN A O 1
ATOM 562 N N . ASN A 1 74 ? 21.453 -6.211 0.822 1 98.25 74 ASN A N 1
ATOM 563 C CA . ASN A 1 74 ? 21.281 -7.504 0.168 1 98.25 74 ASN A CA 1
ATOM 564 C C . ASN A 1 74 ? 20.219 -7.457 -0.916 1 98.25 74 ASN A C 1
ATOM 566 O O . ASN A 1 74 ? 20.375 -8.055 -1.981 1 98.25 74 ASN A O 1
ATOM 570 N N . ALA A 1 75 ? 19.141 -6.754 -0.647 1 98.69 75 ALA A N 1
ATOM 571 C CA . ALA A 1 75 ? 18.016 -6.672 -1.568 1 98.69 75 ALA A CA 1
ATOM 572 C C . ALA A 1 75 ? 18.391 -5.926 -2.842 1 98.69 75 ALA A C 1
ATOM 574 O O . ALA A 1 75 ? 17.906 -6.242 -3.928 1 98.69 75 ALA A O 1
ATOM 575 N N . LEU A 1 76 ? 19.297 -4.953 -2.719 1 98.25 76 LEU A N 1
ATOM 576 C CA . LEU A 1 76 ? 19.719 -4.16 -3.863 1 98.25 76 LEU A CA 1
ATOM 577 C C . LEU A 1 76 ? 20.422 -5.031 -4.895 1 98.25 76 LEU A C 1
ATOM 579 O O . LEU A 1 76 ? 20.438 -4.703 -6.086 1 98.25 76 LEU A O 1
ATOM 583 N N . GLN A 1 77 ? 20.938 -6.129 -4.426 1 98.06 77 GLN A N 1
ATOM 584 C CA . GLN A 1 77 ? 21.641 -7.043 -5.324 1 98.06 77 GLN A CA 1
ATOM 585 C C . GLN A 1 77 ? 20.656 -7.789 -6.223 1 98.06 77 GLN A C 1
ATOM 587 O O . GLN A 1 77 ? 21.062 -8.406 -7.211 1 98.06 77 GLN A O 1
ATOM 592 N N . LEU A 1 78 ? 19.375 -7.777 -5.898 1 97.81 78 LEU A N 1
ATOM 593 C CA . LEU A 1 78 ? 18.359 -8.477 -6.68 1 97.81 78 LEU A CA 1
ATOM 594 C C . LEU A 1 78 ? 17.75 -7.551 -7.73 1 97.81 78 LEU A C 1
ATOM 596 O O . LEU A 1 78 ? 16.75 -7.895 -8.367 1 97.81 78 LEU A O 1
ATOM 600 N N . ASN A 1 79 ? 18.328 -6.406 -7.895 1 98 79 ASN A N 1
ATOM 601 C CA . ASN A 1 79 ? 17.906 -5.523 -8.977 1 98 79 ASN A CA 1
ATOM 602 C C . ASN A 1 79 ? 17.984 -6.223 -10.328 1 98 79 ASN A C 1
ATOM 604 O O . ASN A 1 79 ? 18.938 -6.934 -10.617 1 98 79 ASN A O 1
ATOM 608 N N . ASP A 1 80 ? 16.875 -6.133 -11.133 1 97.81 80 ASP A N 1
ATOM 609 C CA . ASP A 1 80 ? 16.75 -6.664 -12.484 1 97.81 80 ASP A CA 1
ATOM 610 C C . ASP A 1 80 ? 16.453 -8.164 -12.461 1 97.81 80 ASP A C 1
ATOM 612 O O . ASP A 1 80 ? 16.484 -8.82 -13.5 1 97.81 80 ASP A O 1
ATOM 616 N N . THR A 1 81 ? 16.219 -8.742 -11.305 1 97.19 81 THR A N 1
ATOM 617 C CA . THR A 1 81 ? 15.703 -10.102 -11.273 1 97.19 81 THR A CA 1
ATOM 618 C C . THR A 1 81 ? 14.242 -10.141 -11.711 1 97.19 81 THR A C 1
ATOM 620 O O . THR A 1 81 ? 13.539 -9.125 -11.641 1 97.19 81 THR A O 1
ATOM 623 N N . GLU A 1 82 ? 13.781 -11.297 -12.07 1 97.19 82 GLU A N 1
ATOM 624 C CA . GLU A 1 82 ? 12.445 -11.406 -12.664 1 97.19 82 GLU A CA 1
ATOM 625 C C . GLU A 1 82 ? 11.438 -11.93 -11.648 1 97.19 82 GLU A C 1
ATOM 627 O O . GLU A 1 82 ? 11.734 -12.844 -10.875 1 97.19 82 GLU A O 1
ATOM 632 N N . LEU A 1 83 ? 10.344 -11.344 -11.68 1 95.31 83 LEU A N 1
ATOM 633 C CA . LEU A 1 83 ? 9.164 -11.812 -10.969 1 95.31 83 LEU A CA 1
ATOM 634 C C . LEU A 1 83 ? 7.922 -11.719 -11.852 1 95.31 83 LEU A C 1
ATOM 636 O O . LEU A 1 83 ? 7.605 -10.641 -12.375 1 95.31 83 LEU A O 1
ATOM 640 N N . HIS A 1 84 ? 7.301 -12.773 -12.102 1 94.31 84 HIS A N 1
ATOM 641 C CA . HIS A 1 84 ? 6.188 -12.867 -13.047 1 94.31 84 HIS A CA 1
ATOM 642 C C . HIS A 1 84 ? 6.613 -12.445 -14.445 1 94.31 84 HIS A C 1
ATOM 644 O O . HIS A 1 84 ? 5.863 -11.758 -15.148 1 94.31 84 HIS A O 1
ATOM 650 N N . GLY A 1 85 ? 7.781 -12.766 -14.75 1 93.69 85 GLY A N 1
ATOM 651 C CA . GLY A 1 85 ? 8.297 -12.523 -16.094 1 93.69 85 GLY A CA 1
ATOM 652 C C . GLY A 1 85 ? 8.703 -11.086 -16.328 1 93.69 85 GLY A C 1
ATOM 653 O O . GLY A 1 85 ? 8.953 -10.68 -17.469 1 93.69 85 GLY A O 1
ATOM 654 N N . ARG A 1 86 ? 8.766 -10.234 -15.297 1 94.38 86 ARG A N 1
ATOM 655 C CA . ARG A 1 86 ? 9.148 -8.828 -15.406 1 94.38 86 ARG A CA 1
ATOM 656 C C . ARG A 1 86 ? 10.383 -8.523 -14.562 1 94.38 86 ARG A C 1
ATOM 658 O O . ARG A 1 86 ? 10.508 -9.023 -13.438 1 94.38 86 ARG A O 1
ATOM 665 N N . PRO A 1 87 ? 11.336 -7.781 -15.141 1 96.94 87 PRO A N 1
ATOM 666 C CA . PRO A 1 87 ? 12.508 -7.402 -14.352 1 96.94 87 PRO A CA 1
ATOM 667 C C . PRO A 1 87 ? 12.188 -6.363 -13.281 1 96.94 87 PRO A C 1
ATOM 669 O O . PRO A 1 87 ? 11.664 -5.293 -13.594 1 96.94 87 PRO A O 1
ATOM 672 N N . LEU A 1 88 ? 12.578 -6.641 -12.094 1 96.81 88 LEU A N 1
ATOM 673 C CA . LEU A 1 88 ? 12.297 -5.734 -10.984 1 96.81 88 LEU A CA 1
ATOM 674 C C . LEU A 1 88 ? 13.336 -4.617 -10.922 1 96.81 88 LEU A C 1
ATOM 676 O O . LEU A 1 88 ? 14.508 -4.832 -11.242 1 96.81 88 LEU A O 1
ATOM 680 N N . LYS A 1 89 ? 12.867 -3.441 -10.562 1 97.88 89 LYS A N 1
ATOM 681 C CA . LYS A 1 89 ? 13.75 -2.348 -10.164 1 97.88 89 LYS A CA 1
ATOM 682 C C . LYS A 1 89 ? 13.773 -2.195 -8.648 1 97.88 89 LYS A C 1
ATOM 684 O O . LYS A 1 89 ? 12.75 -1.927 -8.023 1 97.88 89 LYS A O 1
ATOM 689 N N . VAL A 1 90 ? 14.922 -2.422 -8.094 1 98.44 90 VAL A N 1
ATOM 690 C CA . VAL A 1 90 ? 15.031 -2.387 -6.637 1 98.44 90 VAL A CA 1
ATOM 691 C C . VAL A 1 90 ? 15.891 -1.198 -6.215 1 98.44 90 VAL A C 1
ATOM 693 O O . VAL A 1 90 ? 17.047 -1.083 -6.625 1 98.44 90 VAL A O 1
ATOM 696 N N . CYS A 1 91 ? 15.328 -0.276 -5.41 1 98 91 CYS A N 1
ATOM 697 C CA . CYS A 1 91 ? 16.016 0.908 -4.898 1 98 91 CYS A CA 1
ATOM 698 C C . CYS A 1 91 ? 15.727 1.098 -3.412 1 98 91 CYS A C 1
ATOM 700 O O . CYS A 1 91 ? 14.695 0.66 -2.912 1 98 91 CYS A O 1
ATOM 702 N N . PRO A 1 92 ? 16.719 1.743 -2.736 1 97.19 92 PRO A N 1
ATOM 703 C CA . PRO A 1 92 ? 16.375 2.109 -1.36 1 97.19 92 PRO A CA 1
ATOM 704 C C . PRO A 1 92 ? 15.188 3.053 -1.283 1 97.19 92 PRO A C 1
ATOM 706 O O . PRO A 1 92 ? 15.023 3.922 -2.143 1 97.19 92 PRO A O 1
ATOM 709 N N . LYS A 1 93 ? 14.359 2.777 -0.272 1 96 93 LYS A N 1
ATOM 710 C CA . LYS A 1 93 ? 13.242 3.697 -0.069 1 96 93 LYS A CA 1
ATOM 711 C C . LYS A 1 93 ? 13.742 5.082 0.335 1 96 93 LYS A C 1
ATOM 713 O O . LYS A 1 93 ? 14.641 5.207 1.169 1 96 93 LYS A O 1
ATOM 718 N N . ARG A 1 94 ? 13.125 6.082 -0.249 1 90.31 94 ARG A N 1
ATOM 719 C CA . ARG A 1 94 ? 13.43 7.465 0.112 1 90.31 94 ARG A CA 1
ATOM 720 C C . ARG A 1 94 ? 12.461 7.98 1.166 1 90.31 94 ARG A C 1
ATOM 722 O O . ARG A 1 94 ? 11.281 7.637 1.15 1 90.31 94 ARG A O 1
ATOM 729 N N . THR A 1 95 ? 12.969 8.766 2.074 1 84.62 95 THR A N 1
ATOM 730 C CA . THR A 1 95 ? 12.094 9.352 3.088 1 84.62 95 THR A CA 1
ATOM 731 C C . THR A 1 95 ? 11.43 10.617 2.561 1 84.62 95 THR A C 1
ATOM 733 O O . THR A 1 95 ? 12.094 11.508 2.021 1 84.62 95 THR A O 1
ATOM 736 N N . ASN A 1 96 ? 10.078 10.57 2.635 1 72.5 96 ASN A N 1
ATOM 737 C CA . ASN A 1 96 ? 9.352 11.758 2.189 1 72.5 96 ASN A CA 1
ATOM 738 C C . ASN A 1 96 ? 9.312 12.828 3.271 1 72.5 96 ASN A C 1
ATOM 740 O O . ASN A 1 96 ? 8.953 12.547 4.418 1 72.5 96 ASN A O 1
ATOM 744 N N . VAL A 1 97 ? 9.969 13.938 3.133 1 66.38 97 VAL A N 1
ATOM 745 C CA . VAL A 1 97 ? 9.906 15.055 4.066 1 66.38 97 VAL A CA 1
ATOM 746 C C . VAL A 1 97 ? 8.734 15.969 3.701 1 66.38 97 VAL A C 1
ATOM 748 O O . VAL A 1 97 ? 8.727 16.578 2.627 1 66.38 97 VAL A O 1
ATOM 751 N N . PRO A 1 98 ? 7.707 15.781 4.652 1 60.81 98 PRO A N 1
ATOM 752 C CA . PRO A 1 98 ? 6.562 16.641 4.359 1 60.81 98 PRO A CA 1
ATOM 753 C C . PRO A 1 98 ? 6.973 18.094 4.074 1 60.81 98 PRO A C 1
ATOM 755 O O . PRO A 1 98 ? 7.875 18.625 4.727 1 60.81 98 PRO A O 1
ATOM 758 N N . GLY A 1 99 ? 6.387 18.641 3.072 1 56.16 99 GLY A N 1
ATOM 759 C CA . GLY A 1 99 ? 6.652 20.031 2.725 1 56.16 99 GLY A CA 1
ATOM 760 C C . GLY A 1 99 ? 7.863 20.188 1.828 1 56.16 99 GLY A C 1
ATOM 761 O O . GLY A 1 99 ? 8.086 21.266 1.271 1 56.16 99 GLY A O 1
ATOM 762 N N . MET A 1 100 ? 8.781 19.219 1.991 1 55.25 100 MET A N 1
ATOM 763 C CA . MET A 1 100 ? 9.945 19.344 1.125 1 55.25 100 MET A CA 1
ATOM 764 C C . MET A 1 100 ? 9.633 18.859 -0.286 1 55.25 100 MET A C 1
ATOM 766 O O . MET A 1 100 ? 9.492 17.656 -0.517 1 55.25 100 MET A O 1
ATOM 770 N N . SER A 1 101 ? 8.531 19.125 -0.734 1 49.19 101 SER A N 1
ATOM 771 C CA . SER A 1 101 ? 8.312 18.766 -2.131 1 49.19 101 SER A CA 1
ATOM 772 C C . SER A 1 101 ? 9.578 18.969 -2.955 1 49.19 101 SER A C 1
ATOM 774 O O . SER A 1 101 ? 10.195 20.031 -2.912 1 49.19 101 SER A O 1
ATOM 776 N N . TYR A 1 102 ? 10.352 18 -3.018 1 45.69 102 TYR A N 1
ATOM 777 C CA . TYR A 1 102 ? 11.406 18.266 -3.988 1 45.69 102 TYR A CA 1
ATOM 778 C C . TYR A 1 102 ? 10.859 18.969 -5.223 1 45.69 102 TYR A C 1
ATOM 780 O O . TYR A 1 102 ? 9.992 18.438 -5.922 1 45.69 102 TYR A O 1
ATOM 788 N N . HIS A 1 103 ? 10.492 20.094 -5.199 1 42.31 103 HIS A N 1
ATOM 789 C CA . HIS A 1 103 ? 10.266 20.875 -6.402 1 42.31 103 HIS A CA 1
ATOM 790 C C . HIS A 1 103 ? 11.18 20.422 -7.539 1 42.31 103 HIS A C 1
ATOM 792 O O . HIS A 1 103 ? 12.398 20.406 -7.387 1 42.31 103 HIS A O 1
ATOM 798 N N . ARG A 1 104 ? 10.859 19.328 -8.234 1 44.16 104 ARG A N 1
ATOM 799 C CA . ARG A 1 104 ? 11.625 19.438 -9.469 1 44.16 104 ARG A CA 1
ATOM 800 C C . ARG A 1 104 ? 11.836 20.906 -9.859 1 44.16 104 ARG A C 1
ATOM 802 O O . ARG A 1 104 ? 10.875 21.656 -10.008 1 44.16 104 ARG A O 1
ATOM 809 N N . GLY A 1 105 ? 12.656 21.5 -9.266 1 40.28 105 GLY A N 1
ATOM 810 C CA . GLY A 1 105 ? 13.016 22.844 -9.711 1 40.28 105 GLY A CA 1
ATOM 811 C C . GLY A 1 105 ? 12.68 23.109 -11.164 1 40.28 105 GLY A C 1
ATOM 812 O O . GLY A 1 105 ? 13.25 22.469 -12.062 1 40.28 105 GLY A O 1
ATOM 813 N N . ARG A 1 106 ? 11.508 23.234 -11.57 1 42.66 106 ARG A N 1
ATOM 814 C CA . ARG A 1 106 ? 11.414 23.906 -12.867 1 42.66 106 ARG A CA 1
ATOM 815 C C . ARG A 1 106 ? 12.461 25 -12.984 1 42.66 106 ARG A C 1
ATOM 817 O O . ARG A 1 106 ? 12.531 25.891 -12.141 1 42.66 106 ARG A O 1
ATOM 824 N N . ARG A 1 107 ? 13.602 24.656 -13.359 1 46.66 107 ARG A N 1
ATOM 825 C CA . ARG A 1 107 ? 14.477 25.781 -13.719 1 46.66 107 ARG A CA 1
ATOM 826 C C . ARG A 1 107 ? 13.672 26.938 -14.289 1 46.66 107 ARG A C 1
ATOM 828 O O . ARG A 1 107 ? 12.758 26.734 -15.094 1 46.66 107 ARG A O 1
ATOM 835 N N . PRO A 1 108 ? 13.469 28.031 -13.609 1 46.75 108 PRO A N 1
ATOM 836 C CA . PRO A 1 108 ? 12.828 29.156 -14.305 1 46.75 108 PRO A CA 1
ATOM 837 C C . PRO A 1 108 ? 13.156 29.188 -15.797 1 46.75 108 PRO A C 1
ATOM 839 O O . PRO A 1 108 ? 14.312 28.984 -16.188 1 46.75 108 PRO A O 1
ATOM 842 N N . PHE A 1 109 ? 12.391 28.656 -16.609 1 48.97 109 PHE A N 1
ATOM 843 C CA . PHE A 1 109 ? 12.594 28.938 -18.016 1 48.97 109 PHE A CA 1
ATOM 844 C C . PHE A 1 109 ? 13.047 30.375 -18.234 1 48.97 109 PHE A C 1
ATOM 846 O O . PHE A 1 109 ? 12.266 31.312 -18.047 1 48.97 109 PHE A O 1
ATOM 853 N N . GLN A 1 110 ? 14.242 30.781 -17.859 1 45.91 110 GLN A N 1
ATOM 854 C CA . GLN A 1 110 ? 14.711 32.094 -18.297 1 45.91 110 GLN A CA 1
ATOM 855 C C . GLN A 1 110 ? 14.422 32.312 -19.781 1 45.91 110 GLN A C 1
ATOM 857 O O . GLN A 1 110 ? 14.805 31.5 -20.625 1 45.91 110 GLN A O 1
ATOM 862 N N . PRO A 1 111 ? 13.406 33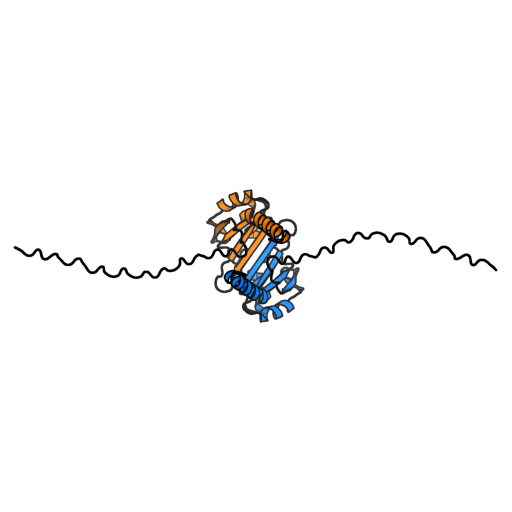.125 -20.156 1 48.09 111 PRO A N 1
ATOM 863 C CA . PRO A 1 111 ? 13.164 33.438 -21.578 1 48.09 111 PRO A CA 1
ATOM 864 C C . PRO A 1 111 ? 14.453 33.625 -22.359 1 48.09 111 PRO A C 1
ATOM 866 O O . PRO A 1 111 ? 15.383 34.312 -21.875 1 48.09 111 PRO A O 1
ATOM 869 N N . TYR A 1 112 ? 14.922 32.75 -23.078 1 49.34 112 TYR A N 1
ATOM 870 C CA . TYR A 1 112 ? 16.047 32.906 -23.984 1 49.34 112 TYR A CA 1
ATOM 871 C C . TYR A 1 112 ? 15.891 34.219 -24.797 1 49.34 112 TYR A C 1
ATOM 873 O O . TYR A 1 112 ? 14.992 34.312 -25.625 1 49.34 112 TYR A O 1
ATOM 881 N N . TYR A 1 113 ? 15.961 35.469 -24.188 1 48.47 113 TYR A N 1
ATOM 882 C CA . TYR A 1 113 ? 16.031 36.656 -25.047 1 48.47 113 TYR A CA 1
ATOM 883 C C . TYR A 1 113 ? 17.109 36.5 -26.109 1 48.47 113 TYR A C 1
ATOM 885 O O . TYR A 1 113 ? 18.234 36.125 -25.812 1 48.47 113 TYR A O 1
ATOM 893 N N . PRO A 1 114 ? 16.719 36.219 -27.297 1 48 114 PRO A N 1
ATOM 894 C CA . PRO A 1 114 ? 17.703 36.094 -28.375 1 48 114 PRO A CA 1
ATOM 895 C C . PRO A 1 114 ? 18.766 37.219 -28.328 1 48 114 PRO A C 1
ATOM 897 O O . PRO A 1 114 ? 18.484 38.312 -27.875 1 48 114 PRO A O 1
ATOM 900 N N . PRO A 1 115 ? 19.969 36.906 -28.141 1 49 115 PRO A N 1
ATOM 901 C CA . PRO A 1 115 ? 20.984 37.969 -28.109 1 49 115 PRO A CA 1
ATOM 902 C C . PRO A 1 115 ? 20.734 39.031 -29.188 1 49 115 PRO A C 1
ATOM 904 O O . PRO A 1 115 ? 20.281 38.719 -30.297 1 49 115 PRO A O 1
ATOM 907 N N . TYR A 1 116 ? 20.25 40.25 -28.922 1 46.97 116 TYR A N 1
ATOM 908 C CA . TYR A 1 116 ? 20.156 41.344 -29.891 1 46.97 116 TYR A CA 1
ATOM 909 C C . TYR A 1 116 ? 21.359 41.344 -30.812 1 46.97 116 TYR A C 1
ATOM 911 O O . TYR A 1 116 ? 22.469 41 -30.406 1 46.97 116 TYR A O 1
ATOM 919 N N . PRO A 1 117 ? 21.234 41.219 -32.062 1 44.94 117 PRO A N 1
ATOM 920 C CA . PRO A 1 117 ? 22.391 41.281 -32.969 1 44.94 117 PRO A CA 1
ATOM 921 C C . PRO A 1 117 ? 23.312 42.469 -32.656 1 44.94 117 PRO A C 1
ATOM 923 O O . PRO A 1 117 ? 22.844 43.562 -32.344 1 44.94 117 PRO A O 1
ATOM 926 N N . ALA A 1 118 ? 24.391 42.312 -31.938 1 46.31 118 ALA A N 1
ATOM 927 C CA . ALA A 1 118 ? 25.406 43.344 -31.75 1 46.31 118 ALA A CA 1
ATOM 928 C C . ALA A 1 118 ? 25.641 44.125 -33.031 1 46.31 118 ALA A C 1
ATOM 930 O O . ALA A 1 118 ? 25.812 43.531 -34.094 1 46.31 118 ALA A O 1
ATOM 931 N N . PHE A 1 119 ? 24.969 45.219 -33.25 1 48.34 119 PHE A N 1
ATOM 932 C CA . PHE A 1 119 ? 25.312 46.188 -34.281 1 48.34 119 PHE A CA 1
ATOM 933 C C . PHE A 1 119 ? 26.828 46.25 -34.5 1 48.34 119 PHE A C 1
ATOM 935 O O . PHE A 1 119 ? 27.594 46.312 -33.531 1 48.34 119 PHE A O 1
ATOM 942 N N . GLY A 1 120 ? 27.344 45.531 -35.469 1 41.09 120 GLY A N 1
ATOM 943 C CA . GLY A 1 120 ? 28.703 45.438 -36 1 41.09 120 GLY A CA 1
ATOM 944 C C . GLY A 1 120 ? 29.453 46.75 -35.938 1 41.09 120 GLY A C 1
ATOM 945 O O . GLY A 1 120 ? 28.859 47.812 -36.031 1 41.09 120 GLY A O 1
ATOM 946 N N . ARG A 1 121 ? 30.609 46.75 -35.281 1 46.34 121 ARG A N 1
ATOM 947 C CA . ARG A 1 121 ? 31.672 47.75 -35.156 1 46.34 121 ARG A CA 1
ATOM 948 C C . ARG A 1 121 ? 31.938 48.438 -36.5 1 46.34 121 ARG A C 1
ATOM 950 O O . ARG A 1 121 ? 32 47.781 -37.531 1 46.34 121 ARG A O 1
ATOM 957 N N . SER A 1 122 ? 31.5 49.688 -36.625 1 46.94 122 SER A N 1
ATOM 958 C CA . SER A 1 122 ? 31.797 50.594 -37.719 1 46.94 122 SER A CA 1
ATOM 959 C C . SER A 1 122 ? 33.25 50.5 -38.156 1 46.94 122 SER A C 1
ATOM 961 O O . SER A 1 122 ? 34.156 50.438 -37.312 1 46.94 122 SER A O 1
ATOM 963 N N . PRO A 1 123 ? 33.562 49.906 -39.25 1 46.06 123 PRO A N 1
ATOM 964 C CA . PRO A 1 123 ? 34.938 49.875 -39.75 1 46.06 123 PRO A CA 1
ATOM 965 C C . PRO A 1 123 ? 35.656 51.219 -39.625 1 46.06 123 PRO A C 1
ATOM 967 O O . PRO A 1 123 ? 35.062 52.25 -39.906 1 46.06 123 PRO A O 1
ATOM 970 N N . ARG A 1 124 ? 36.438 51.469 -38.594 1 45.31 124 ARG A N 1
ATOM 971 C CA . ARG A 1 124 ? 37.281 52.625 -38.406 1 45.31 124 ARG A CA 1
ATOM 972 C C . ARG A 1 124 ? 38 53 -39.719 1 45.31 124 ARG A C 1
ATOM 974 O O . ARG A 1 124 ? 38.781 52.219 -40.25 1 45.31 124 ARG A O 1
ATOM 981 N N . PHE A 1 125 ? 37.25 53.656 -40.562 1 48.12 125 PHE A N 1
ATOM 982 C CA . PHE A 1 125 ? 37.844 54.25 -41.75 1 48.12 125 PHE A CA 1
ATOM 983 C C . PHE A 1 125 ? 39.094 55.062 -41.406 1 48.12 125 PHE A C 1
ATOM 985 O O . PHE A 1 125 ? 39 56.094 -40.719 1 48.12 125 PHE A O 1
ATOM 992 N N . TYR A 1 126 ? 40.156 54.375 -41.094 1 46.47 126 TYR A N 1
ATOM 993 C CA . TYR A 1 126 ? 41.438 55.062 -40.938 1 46.47 126 TYR A CA 1
ATOM 994 C C . TYR A 1 126 ? 41.656 56.094 -42.062 1 46.47 126 TYR A C 1
ATOM 996 O O . TYR A 1 126 ? 41.5 55.75 -43.25 1 46.47 126 TYR A O 1
ATOM 1004 N N . PRO A 1 127 ? 41.281 57.281 -41.75 1 47.66 127 PRO A N 1
ATOM 1005 C CA . PRO A 1 127 ? 41.562 58.312 -42.781 1 47.66 127 PRO A CA 1
ATOM 1006 C C . PRO A 1 127 ? 42.969 58.156 -43.375 1 47.66 127 PRO A C 1
ATOM 1008 O O . PRO A 1 127 ? 43.906 57.781 -42.688 1 47.66 127 PRO A O 1
ATOM 1011 N N . TYR A 1 128 ? 43.156 57.656 -44.531 1 46.06 128 TYR A N 1
ATOM 1012 C CA . TYR A 1 128 ? 44.406 57.656 -45.25 1 46.06 128 TYR A CA 1
ATOM 1013 C C . TYR A 1 128 ? 45.062 59.031 -45.156 1 46.06 128 TYR A C 1
ATOM 1015 O O . TYR A 1 128 ? 44.531 60.031 -45.656 1 46.06 128 TYR A O 1
ATOM 1023 N N . TYR A 1 129 ? 45.656 59.438 -44.062 1 36.34 129 TYR A N 1
ATOM 1024 C CA . TYR A 1 129 ? 46.688 60.406 -44.312 1 36.34 129 TYR A CA 1
ATOM 1025 C C . TYR A 1 129 ? 47.844 59.781 -45.062 1 36.34 129 TYR A C 1
ATOM 1027 O O . TYR A 1 129 ? 48.156 58.594 -44.875 1 36.34 129 TYR A O 1
ATOM 1035 N N . MET B 1 1 ? 3.512 30.672 6.684 1 42.81 1 MET B N 1
ATOM 1036 C CA . MET B 1 1 ? 2.641 30.516 5.523 1 42.81 1 MET B CA 1
ATOM 1037 C C . MET B 1 1 ? 2.867 29.172 4.84 1 42.81 1 MET B C 1
ATOM 1039 O O . MET B 1 1 ? 4.012 28.781 4.602 1 42.81 1 MET B O 1
ATOM 1043 N N . GLU B 1 2 ? 1.922 28.344 5.004 1 54.28 2 GLU B N 1
ATOM 1044 C CA . GLU B 1 2 ? 2.094 27 4.457 1 54.28 2 GLU B CA 1
ATOM 1045 C C . GLU B 1 2 ? 2.529 27.047 2.996 1 54.28 2 GLU B C 1
ATOM 1047 O O . GLU B 1 2 ? 2.09 27.922 2.24 1 54.28 2 GLU B O 1
ATOM 1052 N N . ASP B 1 3 ? 3.654 26.719 2.66 1 60.69 3 ASP B N 1
ATOM 1053 C CA . ASP B 1 3 ? 4.148 26.672 1.286 1 60.69 3 ASP B CA 1
ATOM 1054 C C . ASP B 1 3 ? 3.041 26.281 0.316 1 60.69 3 ASP B C 1
ATOM 1056 O O . ASP B 1 3 ? 2.314 25.312 0.562 1 60.69 3 ASP B O 1
ATOM 1060 N N . PRO B 1 4 ? 2.602 27.328 -0.446 1 68.56 4 PRO B N 1
ATOM 1061 C CA . PRO B 1 4 ? 1.515 27.047 -1.389 1 68.56 4 PRO B CA 1
ATOM 1062 C C . PRO B 1 4 ? 1.613 25.672 -2.02 1 68.56 4 PRO B C 1
ATOM 1064 O O . PRO B 1 4 ? 0.591 25.016 -2.264 1 68.56 4 PRO B O 1
ATOM 1067 N N . ALA B 1 5 ? 2.889 25.234 -2.41 1 66.25 5 ALA B N 1
ATOM 1068 C CA . ALA B 1 5 ? 3.068 23.906 -2.98 1 66.25 5 ALA B CA 1
ATOM 1069 C C . ALA B 1 5 ? 2.637 22.828 -1.995 1 66.25 5 ALA B C 1
ATOM 1071 O O . ALA B 1 5 ? 2.029 21.828 -2.387 1 66.25 5 ALA B O 1
ATOM 1072 N N . ALA B 1 6 ? 2.977 23.047 -0.834 1 69.5 6 ALA B N 1
ATOM 1073 C CA . ALA B 1 6 ? 2.568 22.109 0.203 1 69.5 6 ALA B CA 1
ATOM 1074 C C . ALA B 1 6 ? 1.049 22.078 0.347 1 69.5 6 ALA B C 1
ATOM 1076 O O . ALA B 1 6 ? 0.46 21.016 0.54 1 69.5 6 ALA B O 1
ATOM 1077 N N . ALA B 1 7 ? 0.473 23.25 0.304 1 70.06 7 ALA B N 1
ATOM 1078 C CA . ALA B 1 7 ? -0.981 23.344 0.389 1 70.06 7 ALA B CA 1
ATOM 1079 C C . ALA B 1 7 ? -1.649 22.625 -0.774 1 70.06 7 ALA B C 1
ATOM 1081 O O . ALA B 1 7 ? -2.668 21.953 -0.593 1 70.06 7 ALA B O 1
ATOM 1082 N N . ALA B 1 8 ? -1.095 22.781 -1.965 1 72.69 8 ALA B N 1
ATOM 1083 C CA . ALA B 1 8 ? -1.656 22.141 -3.148 1 72.69 8 ALA B CA 1
ATOM 1084 C C . ALA B 1 8 ? -1.589 20.609 -3.025 1 72.69 8 ALA B C 1
ATOM 1086 O O . ALA B 1 8 ? -2.541 19.922 -3.377 1 72.69 8 ALA B O 1
ATOM 1087 N N . THR B 1 9 ? -0.435 20.125 -2.549 1 77.56 9 THR B N 1
ATOM 1088 C CA . THR B 1 9 ? -0.278 18.672 -2.389 1 77.56 9 THR B CA 1
ATOM 1089 C C . THR B 1 9 ? -1.235 18.141 -1.327 1 77.56 9 THR B C 1
ATOM 1091 O O . THR B 1 9 ? -1.783 17.047 -1.472 1 77.56 9 THR B O 1
ATOM 1094 N N . ALA B 1 10 ? -1.416 18.984 -0.359 1 76.31 10 ALA B N 1
ATOM 1095 C CA . ALA B 1 10 ? -2.342 18.578 0.7 1 76.31 10 ALA B CA 1
ATOM 1096 C C . ALA B 1 10 ? -3.771 18.5 0.174 1 76.31 10 ALA B C 1
ATOM 1098 O O . ALA B 1 10 ? -4.52 17.578 0.536 1 76.31 10 ALA B O 1
ATOM 1099 N N . LEU B 1 11 ? -4.199 19.531 -0.58 1 79.69 11 LEU B N 1
ATOM 1100 C CA . LEU B 1 11 ? -5.539 19.531 -1.156 1 79.69 11 LEU B CA 1
ATOM 1101 C C . LEU B 1 11 ? -5.727 18.344 -2.084 1 79.69 11 LEU B C 1
ATOM 1103 O O . LEU B 1 11 ? -6.789 17.719 -2.088 1 79.69 11 LEU B O 1
ATOM 1107 N N . GLU B 1 12 ? -4.73 18.031 -2.893 1 83.88 12 GLU B N 1
ATOM 1108 C CA . GLU B 1 12 ? -4.805 16.875 -3.783 1 83.88 12 GLU B CA 1
ATOM 1109 C C . GLU B 1 12 ? -4.961 15.578 -2.996 1 83.88 12 GLU B C 1
ATOM 1111 O O . GLU B 1 12 ? -5.773 14.719 -3.355 1 83.88 12 GLU B O 1
ATOM 1116 N N . LYS B 1 13 ? -4.203 15.555 -1.956 1 85.62 13 LYS B N 1
ATOM 1117 C CA . LYS B 1 13 ? -4.297 14.375 -1.109 1 85.62 13 LYS B CA 1
ATOM 1118 C C . LYS B 1 13 ? -5.688 14.25 -0.487 1 85.62 13 LYS B C 1
ATOM 1120 O O . LYS B 1 13 ? -6.238 13.156 -0.398 1 85.62 13 LYS B O 1
ATOM 1125 N N . ALA B 1 14 ? -6.242 15.359 -0.047 1 89.06 14 ALA B N 1
ATOM 1126 C CA . ALA B 1 14 ? -7.574 15.359 0.549 1 89.06 14 ALA B CA 1
ATOM 1127 C C . ALA B 1 14 ? -8.625 14.883 -0.456 1 89.06 14 ALA B C 1
ATOM 1129 O O . ALA B 1 14 ? -9.555 14.164 -0.097 1 89.06 14 ALA B O 1
ATOM 1130 N N . GLU B 1 15 ? -8.508 15.289 -1.646 1 91.88 15 GLU B N 1
ATOM 1131 C CA . GLU B 1 15 ? -9.453 14.883 -2.684 1 91.88 15 GLU B CA 1
ATOM 1132 C C . GLU B 1 15 ? -9.359 13.383 -2.965 1 91.88 15 GLU B C 1
ATOM 1134 O O . GLU B 1 15 ? -10.375 12.719 -3.139 1 91.88 15 GLU B O 1
ATOM 1139 N N . VAL B 1 16 ? -8.117 12.906 -3.012 1 93.06 16 VAL B N 1
ATOM 1140 C CA . VAL B 1 16 ? -7.91 11.484 -3.246 1 93.06 16 VAL B CA 1
ATOM 1141 C C . VAL B 1 16 ? -8.492 10.68 -2.084 1 93.06 16 VAL B C 1
ATOM 1143 O O . VAL B 1 16 ? -9.148 9.656 -2.295 1 93.06 16 VAL B O 1
ATOM 1146 N N . ASP B 1 17 ? -8.273 11.148 -0.854 1 95.06 17 ASP B N 1
ATOM 1147 C CA . ASP B 1 17 ? -8.789 10.453 0.323 1 95.06 17 ASP B CA 1
ATOM 1148 C C . ASP B 1 17 ? -10.312 10.438 0.333 1 95.06 17 ASP B C 1
ATOM 1150 O O . ASP B 1 17 ? -10.922 9.445 0.744 1 95.06 17 ASP B O 1
ATOM 1154 N N . ALA B 1 18 ? -10.93 11.539 -0.158 1 95.69 18 ALA B N 1
ATOM 1155 C CA . ALA B 1 18 ? -12.391 11.633 -0.212 1 95.69 18 ALA B CA 1
ATOM 1156 C C . ALA B 1 18 ? -12.969 10.609 -1.188 1 95.69 18 ALA B C 1
ATOM 1158 O O . ALA B 1 18 ? -14.133 10.234 -1.079 1 95.69 18 ALA B O 1
ATOM 1159 N N . CYS B 1 19 ? -12.133 10.117 -2.125 1 97.5 19 CYS B N 1
ATOM 1160 C CA . CYS B 1 19 ? -12.57 9.148 -3.125 1 97.5 19 CYS B CA 1
ATOM 1161 C C . CYS B 1 19 ? -12.031 7.762 -2.803 1 97.5 19 CYS B C 1
ATOM 1163 O O . CYS B 1 19 ? -12 6.887 -3.672 1 97.5 19 CYS B O 1
ATOM 1165 N N . SER B 1 20 ? -11.602 7.594 -1.54 1 98.25 20 SER B N 1
ATOM 1166 C CA . SER B 1 20 ? -10.961 6.332 -1.186 1 98.25 20 SER B CA 1
ATOM 1167 C C . SER B 1 20 ? -11.648 5.676 0.008 1 98.25 20 SER B C 1
ATOM 1169 O O . SER B 1 20 ? -12.305 6.355 0.799 1 98.25 20 SER B O 1
ATOM 1171 N N . ILE B 1 21 ? -11.508 4.375 0.141 1 98.56 21 ILE B N 1
ATOM 1172 C CA . ILE B 1 21 ? -11.984 3.629 1.297 1 98.56 21 ILE B CA 1
ATOM 1173 C C . ILE B 1 21 ? -10.836 2.848 1.925 1 98.56 21 ILE B C 1
ATOM 1175 O O . ILE B 1 21 ? -9.867 2.498 1.241 1 98.56 21 ILE B O 1
ATOM 1179 N N . TYR B 1 22 ? -10.969 2.672 3.248 1 98.06 22 TYR B N 1
ATOM 1180 C CA . TYR B 1 22 ? -10.18 1.697 3.986 1 98.06 22 TYR B CA 1
ATOM 1181 C C . TYR B 1 22 ? -10.852 0.331 3.984 1 98.06 22 TYR B C 1
ATOM 1183 O O . TYR B 1 22 ? -12.062 0.228 4.203 1 98.06 22 TYR B O 1
ATOM 1191 N N . VAL B 1 23 ? -10.078 -0.701 3.686 1 98 23 VAL B N 1
ATOM 1192 C CA . VAL B 1 23 ? -10.562 -2.08 3.709 1 98 23 VAL B CA 1
ATOM 1193 C C . VAL B 1 23 ? -9.734 -2.896 4.699 1 98 23 VAL B C 1
ATOM 1195 O O . VAL B 1 23 ? -8.555 -3.166 4.461 1 98 23 VAL B O 1
ATOM 1198 N N . GLY B 1 24 ? -10.375 -3.279 5.867 1 96.81 24 GLY B N 1
ATOM 1199 C CA . GLY B 1 24 ? -9.703 -4.082 6.879 1 96.81 24 GLY B CA 1
ATOM 1200 C C . GLY B 1 24 ? -9.992 -5.566 6.746 1 96.81 24 GLY B C 1
ATOM 1201 O O . GLY B 1 24 ? -10.93 -5.965 6.051 1 96.81 24 GLY B O 1
ATOM 1202 N N . ASN B 1 25 ? -9.156 -6.344 7.375 1 94.62 25 ASN B N 1
ATOM 1203 C CA . ASN B 1 25 ? -9.289 -7.797 7.441 1 94.62 25 ASN B CA 1
ATOM 1204 C C . ASN B 1 25 ? -9.094 -8.438 6.074 1 94.62 25 ASN B C 1
ATOM 1206 O O . ASN B 1 25 ? -9.82 -9.359 5.703 1 94.62 25 ASN B O 1
ATOM 1210 N N . VAL B 1 26 ? -8.164 -7.883 5.391 1 94.75 26 VAL B N 1
ATOM 1211 C CA . VAL B 1 26 ? -7.824 -8.438 4.09 1 94.75 26 VAL B CA 1
ATOM 1212 C C . VAL B 1 26 ? -6.863 -9.609 4.266 1 94.75 26 VAL B C 1
ATOM 1214 O O . VAL B 1 26 ? -5.875 -9.508 4.996 1 94.75 26 VAL B O 1
ATOM 1217 N N . ASP B 1 27 ? -7.191 -10.688 3.611 1 93.38 27 ASP B N 1
ATOM 1218 C CA . ASP B 1 27 ? -6.355 -11.883 3.688 1 93.38 27 ASP B CA 1
ATOM 1219 C C . ASP B 1 27 ? -4.988 -11.633 3.061 1 93.38 27 ASP B C 1
ATOM 1221 O O . ASP B 1 27 ? -4.883 -10.969 2.029 1 93.38 27 ASP B O 1
ATOM 1225 N N . TYR B 1 28 ? -3.883 -12.242 3.557 1 88.56 28 TYR B N 1
ATOM 1226 C CA . TYR B 1 28 ? -2.529 -12.039 3.057 1 88.56 28 TYR B CA 1
ATOM 1227 C C . TYR B 1 28 ? -2.377 -12.594 1.645 1 88.56 28 TYR B C 1
ATOM 1229 O O . TYR B 1 28 ? -1.523 -12.133 0.88 1 88.56 28 TYR B O 1
ATOM 1237 N N . GLY B 1 29 ? -3.238 -13.555 1.313 1 88.94 29 GLY B N 1
ATOM 1238 C CA . GLY B 1 29 ? -3.162 -14.156 -0.006 1 88.94 29 GLY B CA 1
ATOM 1239 C C . GLY B 1 29 ? -4.035 -13.469 -1.034 1 88.94 29 GLY B C 1
ATOM 1240 O O . GLY B 1 29 ? -4.195 -13.961 -2.154 1 88.94 29 GLY B O 1
ATOM 1241 N N . CYS B 1 30 ? -4.547 -12.352 -0.674 1 92.5 30 CYS B N 1
ATOM 1242 C CA . CYS B 1 30 ? -5.449 -11.641 -1.571 1 92.5 30 CYS B CA 1
ATOM 1243 C C . CYS B 1 30 ? -4.668 -10.859 -2.621 1 92.5 30 CYS B C 1
ATOM 1245 O O . CYS B 1 30 ? -3.715 -10.148 -2.293 1 92.5 30 CYS B O 1
ATOM 1247 N N . LEU B 1 31 ? -5.043 -10.977 -3.869 1 92.38 31 LEU B N 1
ATOM 1248 C CA . LEU B 1 31 ? -4.422 -10.25 -4.973 1 92.38 31 LEU B CA 1
ATOM 1249 C C . LEU B 1 31 ? -5.051 -8.867 -5.141 1 92.38 31 LEU B C 1
ATOM 1251 O O . LEU B 1 31 ? -6.242 -8.688 -4.871 1 92.38 31 LEU B O 1
ATOM 1255 N N . PRO B 1 32 ? -4.262 -7.91 -5.637 1 93.62 32 PRO B N 1
ATOM 1256 C CA . PRO B 1 32 ? -4.84 -6.598 -5.938 1 93.62 32 PRO B CA 1
ATOM 1257 C C . PRO B 1 32 ? -6.047 -6.688 -6.871 1 93.62 32 PRO B C 1
ATOM 1259 O O . PRO B 1 32 ? -7.039 -5.98 -6.672 1 93.62 32 PRO B O 1
ATOM 1262 N N . GLU B 1 33 ? -5.988 -7.562 -7.762 1 92.62 33 GLU B N 1
ATOM 1263 C CA . GLU B 1 33 ? -7.07 -7.715 -8.727 1 92.62 33 GLU B CA 1
ATOM 1264 C C . GLU B 1 33 ? -8.344 -8.211 -8.062 1 92.62 33 GLU B C 1
ATOM 1266 O O . GLU B 1 33 ? -9.453 -7.824 -8.445 1 92.62 33 GLU B O 1
ATOM 1271 N N . GLU B 1 34 ? -8.195 -9.07 -7.113 1 95.25 34 GLU B N 1
ATOM 1272 C CA . GLU B 1 34 ? -9.352 -9.586 -6.395 1 95.25 34 GLU B CA 1
ATOM 1273 C C . GLU B 1 34 ? -10.062 -8.484 -5.617 1 95.25 34 GLU B C 1
ATOM 1275 O O . GLU B 1 34 ? -11.297 -8.422 -5.59 1 95.25 34 GLU B O 1
ATOM 1280 N N . VAL B 1 35 ? -9.227 -7.641 -5.02 1 96.31 35 VAL B N 1
ATOM 1281 C CA . VAL B 1 35 ? -9.789 -6.5 -4.301 1 96.31 35 VAL B CA 1
ATOM 1282 C C . VAL B 1 35 ? -10.484 -5.562 -5.285 1 96.31 35 VAL B C 1
ATOM 1284 O O . VAL B 1 35 ? -11.602 -5.098 -5.031 1 96.31 35 VAL B O 1
ATOM 1287 N N . GLN B 1 36 ? -9.82 -5.316 -6.391 1 95.88 36 GLN B N 1
ATOM 1288 C CA . GLN B 1 36 ? -10.398 -4.461 -7.426 1 95.88 36 GLN B CA 1
ATOM 1289 C C . GLN B 1 36 ? -11.742 -5.008 -7.895 1 95.88 36 GLN B C 1
ATOM 1291 O O . GLN B 1 36 ? -12.719 -4.254 -8.016 1 95.88 36 GLN B O 1
ATOM 1296 N N . GLU B 1 37 ? -11.789 -6.324 -8.125 1 96.56 37 GLU B N 1
ATOM 1297 C CA . GLU B 1 37 ? -13.008 -6.969 -8.609 1 96.56 37 GLU B CA 1
ATOM 1298 C C . GLU B 1 37 ? -14.117 -6.898 -7.566 1 96.56 37 GLU B C 1
ATOM 1300 O O . GLU B 1 37 ? -15.289 -6.73 -7.91 1 96.56 37 GLU B O 1
ATOM 1305 N N . HIS B 1 38 ? -13.773 -7.039 -6.363 1 97.75 38 HIS B N 1
ATOM 1306 C CA . HIS B 1 38 ? -14.75 -7.035 -5.281 1 97.75 38 HIS B CA 1
ATOM 1307 C C . HIS B 1 38 ? -15.5 -5.707 -5.223 1 97.75 38 HIS B C 1
ATOM 1309 O O . HIS B 1 38 ? -16.688 -5.672 -4.859 1 97.75 38 HIS B O 1
ATOM 1315 N N . PHE B 1 39 ? -14.836 -4.605 -5.625 1 97.88 39 PHE B N 1
ATOM 1316 C CA . PHE B 1 39 ? -15.438 -3.283 -5.484 1 97.88 39 PHE B CA 1
ATOM 1317 C C . PHE B 1 39 ? -15.758 -2.686 -6.852 1 97.88 39 PHE B C 1
ATOM 1319 O O . PHE B 1 39 ? -16.141 -1.521 -6.949 1 97.88 39 PHE B O 1
ATOM 1326 N N . GLN B 1 40 ? -15.602 -3.434 -7.902 1 96.56 40 GLN B N 1
ATOM 1327 C CA . GLN B 1 40 ? -15.734 -2.92 -9.258 1 96.56 40 GLN B CA 1
ATOM 1328 C C . GLN B 1 40 ? -17.156 -2.432 -9.523 1 96.56 40 GLN B C 1
ATOM 1330 O O . GLN B 1 40 ? -17.359 -1.494 -10.297 1 96.56 40 GLN B O 1
ATOM 1335 N N . ASP B 1 41 ? -18.156 -3.07 -8.883 1 97.62 41 ASP B N 1
ATOM 1336 C CA . ASP B 1 41 ? -19.562 -2.719 -9.109 1 97.62 41 ASP B CA 1
ATOM 1337 C C . ASP B 1 41 ? -19.906 -1.394 -8.438 1 97.62 41 ASP B C 1
ATOM 1339 O O . ASP B 1 41 ? -20.953 -0.8 -8.727 1 97.62 41 ASP B O 1
ATOM 1343 N N . CYS B 1 42 ? -19.094 -0.963 -7.566 1 97.75 42 CYS B N 1
ATOM 1344 C CA . CYS B 1 42 ? -19.344 0.279 -6.844 1 97.75 42 CYS B CA 1
ATOM 1345 C C . CYS B 1 42 ? -18.953 1.488 -7.684 1 97.75 42 CYS B C 1
ATOM 1347 O O . CYS B 1 42 ? -19.484 2.584 -7.484 1 97.75 42 CYS B O 1
ATOM 1349 N N . GLY B 1 43 ? -18 1.346 -8.523 1 97.19 43 GLY B N 1
ATOM 1350 C CA . GLY B 1 43 ? -17.438 2.393 -9.367 1 97.19 43 GLY B CA 1
ATOM 1351 C C . GLY B 1 43 ? -16.109 2.006 -9.992 1 97.19 43 GLY B C 1
ATOM 1352 O O . GLY B 1 43 ? -15.602 0.91 -9.75 1 97.19 43 GLY B O 1
ATOM 1353 N N . THR B 1 44 ? -15.594 2.922 -10.812 1 96.56 44 THR B N 1
ATOM 1354 C CA . THR B 1 44 ? -14.305 2.682 -11.438 1 96.56 44 THR B CA 1
ATOM 1355 C C . THR B 1 44 ? -13.18 2.77 -10.414 1 96.56 44 THR B C 1
ATOM 1357 O O . THR B 1 44 ? -13.047 3.775 -9.711 1 96.56 44 THR B O 1
ATOM 1360 N N . VAL B 1 45 ? -12.484 1.736 -10.344 1 95.94 45 VAL B N 1
ATOM 1361 C CA . VAL B 1 45 ? -11.359 1.683 -9.414 1 95.94 45 VAL B CA 1
ATOM 1362 C C . VAL B 1 45 ? -10.094 2.186 -10.109 1 95.94 45 VAL B C 1
ATOM 1364 O O . VAL B 1 45 ? -9.695 1.655 -11.148 1 95.94 45 VAL B O 1
ATOM 1367 N N . ASN B 1 46 ? -9.445 3.189 -9.5 1 95.5 46 ASN B N 1
ATOM 1368 C CA . ASN B 1 46 ? -8.219 3.742 -10.047 1 95.5 46 ASN B CA 1
ATOM 1369 C C . ASN B 1 46 ? -6.988 3 -9.531 1 95.5 46 ASN B C 1
ATOM 1371 O O . ASN B 1 46 ? -6.113 2.623 -10.312 1 95.5 46 ASN B O 1
ATOM 1375 N N . ARG B 1 47 ? -6.988 2.83 -8.203 1 94.38 47 ARG B N 1
ATOM 1376 C CA . ARG B 1 47 ? -5.781 2.318 -7.566 1 94.38 47 ARG B CA 1
ATOM 1377 C C . ARG B 1 47 ? -6.125 1.444 -6.367 1 94.38 47 ARG B C 1
ATOM 1379 O O . ARG B 1 47 ? -7.055 1.748 -5.617 1 94.38 47 ARG B O 1
ATOM 1386 N N . VAL B 1 48 ? -5.391 0.377 -6.215 1 96.56 48 VAL B N 1
ATOM 1387 C CA . VAL B 1 48 ? -5.496 -0.47 -5.031 1 96.56 48 VAL B CA 1
ATOM 1388 C C . VAL B 1 48 ? -4.145 -0.538 -4.324 1 96.56 48 VAL B C 1
ATOM 1390 O O . VAL B 1 48 ? -3.111 -0.745 -4.961 1 96.56 48 VAL B O 1
ATOM 1393 N N . THR B 1 49 ? -4.141 -0.23 -3.021 1 95.81 49 THR B N 1
ATOM 1394 C CA . THR B 1 49 ? -2.971 -0.384 -2.164 1 95.81 49 THR B CA 1
ATOM 1395 C C . THR B 1 49 ? -3.203 -1.475 -1.122 1 95.81 49 THR B C 1
ATOM 1397 O O . THR B 1 49 ? -4.148 -1.399 -0.337 1 95.81 49 THR B O 1
ATOM 1400 N N . ILE B 1 50 ? -2.391 -2.469 -1.091 1 96.19 50 ILE B N 1
ATOM 1401 C CA . ILE B 1 50 ? -2.496 -3.545 -0.112 1 96.19 50 ILE B CA 1
ATOM 1402 C C . ILE B 1 50 ? -1.271 -3.539 0.798 1 96.19 50 ILE B C 1
ATOM 1404 O O . ILE B 1 50 ? -0.136 -3.445 0.322 1 96.19 50 ILE B O 1
ATOM 1408 N N . LEU B 1 51 ? -1.541 -3.611 2.117 1 95.56 51 LEU B N 1
ATOM 1409 C CA . LEU B 1 51 ? -0.489 -3.689 3.125 1 95.56 51 LEU B CA 1
ATOM 1410 C C . LEU B 1 51 ? -0.588 -4.992 3.914 1 95.56 51 LEU B C 1
ATOM 1412 O O . LEU B 1 51 ? -1.629 -5.285 4.508 1 95.56 51 LEU B O 1
ATOM 1416 N N . THR B 1 52 ? 0.458 -5.738 3.797 1 94.31 52 THR B N 1
ATOM 1417 C CA . THR B 1 52 ? 0.482 -7.035 4.465 1 94.31 52 THR B CA 1
ATOM 1418 C C . THR B 1 52 ? 1.631 -7.102 5.469 1 94.31 52 THR B C 1
ATOM 1420 O O . THR B 1 52 ? 2.789 -6.883 5.105 1 94.31 52 THR B O 1
ATOM 1423 N N . ASP B 1 53 ? 1.312 -7.465 6.711 1 92.31 53 ASP B N 1
ATOM 1424 C CA . ASP B 1 53 ? 2.281 -7.59 7.793 1 92.31 53 ASP B CA 1
ATOM 1425 C C . ASP B 1 53 ? 2.633 -9.055 8.055 1 92.31 53 ASP B C 1
ATOM 1427 O O . ASP B 1 53 ? 1.775 -9.844 8.461 1 92.31 53 ASP B O 1
ATOM 1431 N N . PHE B 1 54 ? 3.9 -9.312 7.805 1 88.81 54 PHE B N 1
ATOM 1432 C CA . PHE B 1 54 ? 4.348 -10.688 7.988 1 88.81 54 PHE B CA 1
ATOM 1433 C C . PHE B 1 54 ? 4.977 -10.867 9.367 1 88.81 54 PHE B C 1
ATOM 1435 O O . PHE B 1 54 ? 5.223 -12 9.797 1 88.81 54 PHE B O 1
ATOM 1442 N N . TYR B 1 55 ? 5.293 -9.758 9.93 1 79.75 55 TYR B N 1
ATOM 1443 C CA . TYR B 1 55 ? 5.945 -9.789 11.234 1 79.75 55 TYR B CA 1
ATOM 1444 C C . TYR B 1 55 ? 4.926 -9.602 12.352 1 79.75 55 TYR B C 1
ATOM 1446 O O . TYR B 1 55 ? 4.281 -8.555 12.445 1 79.75 55 TYR B O 1
ATOM 1454 N N . GLY B 1 56 ? 4.258 -10.664 12.93 1 74.5 56 GLY B N 1
ATOM 1455 C CA . GLY B 1 56 ? 3.318 -10.617 14.039 1 74.5 56 GLY B CA 1
ATOM 1456 C C . GLY B 1 56 ? 1.89 -10.906 13.625 1 74.5 56 GLY B C 1
ATOM 1457 O O . GLY B 1 56 ? 1.314 -11.922 14.031 1 74.5 56 GLY B O 1
ATOM 1458 N N . ASN B 1 57 ? 1.381 -9.781 12.812 1 70.06 57 ASN B N 1
ATOM 1459 C CA . ASN B 1 57 ? -0.005 -9.961 12.391 1 70.06 57 ASN B CA 1
ATOM 1460 C C . ASN B 1 57 ? -0.096 -10.414 10.938 1 70.06 57 ASN B C 1
ATOM 1462 O O . ASN B 1 57 ? 0.149 -9.625 10.023 1 70.06 57 ASN B O 1
ATOM 1466 N N . PRO B 1 58 ? -0.493 -11.664 10.82 1 68.12 58 PRO B N 1
ATOM 1467 C CA . PRO B 1 58 ? -0.533 -12.141 9.438 1 68.12 58 PRO B CA 1
ATOM 1468 C C . PRO B 1 58 ? -1.681 -11.531 8.633 1 68.12 58 PRO B C 1
ATOM 1470 O O . PRO B 1 58 ? -1.961 -11.969 7.516 1 68.12 58 PRO B O 1
ATOM 1473 N N . LYS B 1 59 ? -2.336 -10.484 9.094 1 78.75 59 LYS B N 1
ATOM 1474 C CA . LYS B 1 59 ? -3.441 -9.906 8.344 1 78.75 59 LYS B CA 1
ATOM 1475 C C . LYS B 1 59 ? -3.07 -8.531 7.789 1 78.75 59 LYS B C 1
ATOM 1477 O O . LYS B 1 59 ? -2.154 -7.879 8.297 1 78.75 59 LYS B O 1
ATOM 1482 N N . GLY B 1 60 ? -3.703 -8.258 6.656 1 88.88 60 GLY B N 1
ATOM 1483 C CA . GLY B 1 60 ? -3.432 -6.992 5.992 1 88.88 60 GLY B CA 1
ATOM 1484 C C . GLY B 1 60 ? -4.668 -6.125 5.824 1 88.88 60 GLY B C 1
ATOM 1485 O O . GLY B 1 60 ? -5.727 -6.441 6.367 1 88.88 60 GLY B O 1
ATOM 1486 N N . TYR B 1 61 ? -4.52 -4.996 5.398 1 95.06 61 TYR B N 1
ATOM 1487 C CA . TYR B 1 61 ? -5.566 -4.07 4.977 1 95.06 61 TYR B CA 1
ATOM 1488 C C . TYR B 1 61 ? -5.234 -3.457 3.621 1 95.06 61 TYR B C 1
ATOM 1490 O O . TYR B 1 61 ? -4.156 -3.689 3.074 1 95.06 61 TYR B O 1
ATOM 1498 N N . ALA B 1 62 ? -6.219 -2.789 3.057 1 97.06 62 ALA B N 1
ATOM 1499 C CA . ALA B 1 62 ? -6.035 -2.178 1.742 1 97.06 62 ALA B CA 1
ATOM 1500 C C . ALA B 1 62 ? -6.723 -0.817 1.67 1 97.06 62 ALA B C 1
ATOM 1502 O O . ALA B 1 62 ? -7.516 -0.467 2.549 1 97.06 62 ALA B O 1
ATOM 1503 N N . TYR B 1 63 ? -6.301 -0.045 0.717 1 97.62 63 TYR B N 1
ATOM 1504 C CA . TYR B 1 63 ? -7.008 1.153 0.276 1 97.62 63 TYR B CA 1
ATOM 1505 C C . TYR B 1 63 ? -7.453 1.021 -1.176 1 97.62 63 TYR B C 1
ATOM 1507 O O . TYR B 1 63 ? -6.707 0.515 -2.016 1 97.62 63 TYR B O 1
ATOM 1515 N N . VAL B 1 64 ? -8.594 1.412 -1.394 1 97.94 64 VAL B N 1
ATOM 1516 C CA . VAL B 1 64 ? -9.117 1.419 -2.754 1 97.94 64 VAL B CA 1
ATOM 1517 C C . VAL B 1 64 ? -9.508 2.842 -3.152 1 97.94 64 VAL B C 1
ATOM 1519 O O . VAL B 1 64 ? -10.336 3.473 -2.498 1 97.94 64 VAL B O 1
ATOM 1522 N N . GLU B 1 65 ? -8.859 3.275 -4.137 1 97.44 65 GLU B N 1
ATOM 1523 C CA . GLU B 1 65 ? -9.141 4.598 -4.691 1 97.44 65 GLU B CA 1
ATOM 1524 C C . GLU B 1 65 ? -10.062 4.5 -5.902 1 97.44 65 GLU B C 1
ATOM 1526 O O . GLU B 1 65 ? -9.742 3.83 -6.887 1 97.44 65 GLU B O 1
ATOM 1531 N N . PHE B 1 66 ? -11.133 5.27 -5.84 1 97.88 66 PHE B N 1
ATOM 1532 C CA . PHE B 1 66 ? -12.078 5.305 -6.945 1 97.88 66 PHE B CA 1
ATOM 1533 C C . PHE B 1 66 ? -11.883 6.551 -7.797 1 97.88 66 PHE B C 1
ATOM 1535 O O . PHE B 1 66 ? -11.281 7.527 -7.344 1 97.88 66 PHE B O 1
ATOM 1542 N N . HIS B 1 67 ? -12.438 6.422 -8.984 1 96.31 67 HIS B N 1
ATOM 1543 C CA . HIS B 1 67 ? -12.406 7.559 -9.891 1 96.31 67 HIS B CA 1
ATOM 1544 C C . HIS B 1 67 ? -13.32 8.68 -9.414 1 96.31 67 HIS B C 1
ATOM 1546 O O . HIS B 1 67 ? -12.992 9.859 -9.555 1 96.31 67 HIS B O 1
ATOM 1552 N N . GLU B 1 68 ? -14.445 8.344 -8.75 1 96.12 68 GLU B N 1
ATOM 1553 C CA . GLU B 1 68 ? -15.438 9.305 -8.281 1 96.12 68 GLU B CA 1
ATOM 1554 C C . GLU B 1 68 ? -15.789 9.07 -6.816 1 96.12 68 GLU B C 1
ATOM 1556 O O . GLU B 1 68 ? -15.867 7.922 -6.371 1 96.12 68 GLU B O 1
ATOM 1561 N N . ALA B 1 69 ? -16.203 10.109 -6.148 1 96.56 69 ALA B N 1
ATOM 1562 C CA . ALA B 1 69 ? -16.469 10.055 -4.715 1 96.56 69 ALA B CA 1
ATOM 1563 C C . ALA B 1 69 ? -17.766 9.289 -4.43 1 96.56 69 ALA B C 1
ATOM 1565 O O . ALA B 1 69 ? -17.922 8.711 -3.354 1 96.56 69 ALA B O 1
ATOM 1566 N N . GLU B 1 70 ? -18.656 9.328 -5.367 1 97.25 70 GLU B N 1
ATOM 1567 C CA . GLU B 1 70 ? -19.938 8.641 -5.184 1 97.25 70 GLU B CA 1
ATOM 1568 C C . GLU B 1 70 ? -19.734 7.141 -4.977 1 97.25 70 GLU B C 1
ATOM 1570 O O . GLU B 1 70 ? -20.547 6.48 -4.328 1 97.25 70 GLU B O 1
ATOM 1575 N N . ALA B 1 71 ? -18.672 6.613 -5.52 1 98.06 71 ALA B N 1
ATOM 1576 C CA . ALA B 1 71 ? -18.375 5.188 -5.406 1 98.06 71 ALA B CA 1
ATOM 1577 C C . ALA B 1 71 ? -18.109 4.797 -3.955 1 98.06 71 ALA B C 1
ATOM 1579 O O . ALA B 1 71 ? -18.344 3.652 -3.562 1 98.06 71 ALA B O 1
ATOM 1580 N N . VAL B 1 72 ? -17.641 5.734 -3.174 1 98.25 72 VAL B N 1
ATOM 1581 C CA . VAL B 1 72 ? -17.328 5.477 -1.773 1 98.25 72 VAL B CA 1
ATOM 1582 C C . VAL B 1 72 ? -18.578 5.055 -1.02 1 98.25 72 VAL B C 1
ATOM 1584 O O . VAL B 1 72 ? -18.578 4.062 -0.29 1 98.25 72 VAL B O 1
ATOM 1587 N N . GLN B 1 73 ? -19.656 5.766 -1.279 1 97.81 73 GLN B N 1
ATOM 1588 C CA . GLN B 1 73 ? -20.906 5.449 -0.605 1 97.81 73 GLN B CA 1
ATOM 1589 C C . GLN B 1 73 ? -21.406 4.059 -0.991 1 97.81 73 GLN B C 1
ATOM 1591 O O . GLN B 1 73 ? -21.891 3.311 -0.144 1 97.81 73 GLN B O 1
ATOM 1596 N N . ASN B 1 74 ? -21.281 3.727 -2.195 1 98.31 74 ASN B N 1
ATOM 1597 C CA . ASN B 1 74 ? -21.656 2.393 -2.652 1 98.31 74 ASN B CA 1
ATOM 1598 C C . ASN B 1 74 ? -20.781 1.313 -2.006 1 98.31 74 ASN B C 1
ATOM 1600 O O . ASN B 1 74 ? -21.297 0.248 -1.644 1 98.31 74 ASN B O 1
ATOM 1604 N N . ALA B 1 75 ? -19.516 1.597 -1.854 1 98.69 75 ALA B N 1
ATOM 1605 C CA . ALA B 1 75 ? -18.578 0.631 -1.306 1 98.69 75 ALA B CA 1
ATOM 1606 C C . ALA B 1 75 ? -18.859 0.355 0.167 1 98.69 75 ALA B C 1
ATOM 1608 O O . ALA B 1 75 ? -18.656 -0.764 0.646 1 98.69 75 ALA B O 1
ATOM 1609 N N . LEU B 1 76 ? -19.359 1.365 0.877 1 98.25 76 LEU B N 1
ATOM 1610 C CA . LEU B 1 76 ? -19.656 1.226 2.297 1 98.25 76 LEU B CA 1
ATOM 1611 C C . LEU B 1 76 ? -20.75 0.189 2.52 1 98.25 76 LEU B C 1
ATOM 1613 O O . LEU B 1 76 ? -20.828 -0.427 3.584 1 98.25 76 LEU B O 1
ATOM 1617 N N . GLN B 1 77 ? -21.531 -0.016 1.502 1 98.06 77 GLN B N 1
ATOM 1618 C CA . GLN B 1 77 ? -22.609 -0.992 1.6 1 98.06 77 GLN B CA 1
ATOM 1619 C C . GLN B 1 77 ? -22.078 -2.418 1.577 1 98.06 77 GLN B C 1
ATOM 1621 O O . GLN B 1 77 ? -22.797 -3.365 1.902 1 98.06 77 GLN B O 1
ATOM 1626 N N . LEU B 1 78 ? -20.828 -2.613 1.183 1 97.88 78 LEU B N 1
ATOM 1627 C CA . LEU B 1 78 ? -20.219 -3.939 1.11 1 97.88 78 LEU B CA 1
ATOM 1628 C C . LEU B 1 78 ? -19.5 -4.281 2.41 1 97.88 78 LEU B C 1
ATOM 1630 O O . LEU B 1 78 ? -18.766 -5.273 2.479 1 97.88 78 LEU B O 1
ATOM 1634 N N . ASN B 1 79 ? -19.688 -3.463 3.398 1 98.06 79 ASN B N 1
ATOM 1635 C CA . ASN B 1 79 ? -19.156 -3.787 4.715 1 98.06 79 ASN B CA 1
ATOM 1636 C C . ASN B 1 79 ? -19.641 -5.148 5.199 1 98.06 79 ASN B C 1
ATOM 1638 O O . ASN B 1 79 ? -20.812 -5.484 5.043 1 98.06 79 ASN B O 1
ATOM 1642 N N . ASP B 1 80 ? -18.703 -6.02 5.684 1 97.81 80 ASP B N 1
ATOM 1643 C CA . ASP B 1 80 ? -18.953 -7.34 6.254 1 97.81 80 ASP B CA 1
ATOM 1644 C C . ASP B 1 80 ? -19.172 -8.383 5.156 1 97.81 80 ASP B C 1
ATOM 1646 O O . ASP B 1 80 ? -19.562 -9.516 5.438 1 97.81 80 ASP B O 1
ATOM 1650 N N . THR B 1 81 ? -18.953 -8.031 3.91 1 97.19 81 THR B N 1
ATOM 1651 C CA . THR B 1 81 ? -18.922 -9.055 2.869 1 97.19 81 THR B CA 1
ATOM 1652 C C . THR B 1 81 ? -17.641 -9.867 2.955 1 97.19 81 THR B C 1
ATOM 1654 O O . THR B 1 81 ? -16.641 -9.406 3.508 1 97.19 81 THR B O 1
ATOM 1657 N N . GLU B 1 82 ? -17.656 -11.016 2.355 1 97.25 82 GLU B N 1
ATOM 1658 C CA . GLU B 1 82 ? -16.531 -11.938 2.512 1 97.25 82 GLU B CA 1
ATOM 1659 C C . GLU B 1 82 ? -15.625 -11.914 1.289 1 97.25 82 GLU B C 1
ATOM 1661 O O . GLU B 1 82 ? -16.094 -11.859 0.153 1 97.25 82 GLU B O 1
ATOM 1666 N N . LEU B 1 83 ? -14.406 -11.93 1.56 1 95.44 83 LEU B N 1
ATOM 1667 C CA . LEU B 1 83 ? -13.359 -12.141 0.566 1 95.44 83 LEU B CA 1
ATOM 1668 C C . LEU B 1 83 ? -12.305 -13.109 1.089 1 95.44 83 LEU B C 1
ATOM 1670 O O . LEU B 1 83 ? -11.719 -12.883 2.154 1 95.44 83 LEU B O 1
ATOM 1674 N N . HIS B 1 84 ? -12.102 -14.164 0.463 1 94.38 84 HIS B N 1
ATOM 1675 C CA . HIS B 1 84 ? -11.234 -15.25 0.908 1 94.38 84 HIS B CA 1
ATOM 1676 C C . HIS B 1 84 ? -11.688 -15.797 2.256 1 94.38 84 HIS B C 1
ATOM 1678 O O . HIS B 1 84 ? -10.859 -16.094 3.121 1 94.38 84 HIS B O 1
ATOM 1684 N N . GLY B 1 85 ? -12.93 -15.82 2.412 1 93.81 85 GLY B N 1
ATOM 1685 C CA . GLY B 1 85 ? -13.523 -16.422 3.598 1 93.81 85 GLY B CA 1
ATOM 1686 C C . GLY B 1 85 ? -13.453 -15.523 4.816 1 93.81 85 GLY B C 1
ATOM 1687 O O . GLY B 1 85 ? -13.711 -15.969 5.938 1 93.81 85 GLY B O 1
ATOM 1688 N N . ARG B 1 86 ? -13.078 -14.234 4.664 1 94.5 86 ARG B N 1
ATOM 1689 C CA . ARG B 1 86 ? -12.984 -13.281 5.766 1 94.5 86 ARG B CA 1
ATOM 1690 C C . ARG B 1 86 ? -13.914 -12.094 5.543 1 94.5 86 ARG B C 1
ATOM 1692 O O . ARG B 1 86 ? -14.039 -11.594 4.426 1 94.5 86 ARG B O 1
ATOM 1699 N N . PRO B 1 87 ? -14.641 -11.703 6.605 1 97 87 PRO B N 1
ATOM 1700 C CA . PRO B 1 87 ? -15.5 -10.523 6.469 1 97 87 PRO B CA 1
ATOM 1701 C C . PRO B 1 87 ? -14.703 -9.219 6.391 1 97 87 PRO B C 1
ATOM 1703 O O . PRO B 1 87 ? -13.906 -8.922 7.285 1 97 87 PRO B O 1
ATOM 1706 N N . LEU B 1 88 ? -14.992 -8.453 5.41 1 96.88 88 LEU B N 1
ATOM 1707 C CA . LEU B 1 88 ? -14.273 -7.199 5.215 1 96.88 88 LEU B CA 1
ATOM 1708 C C . LEU B 1 88 ? -14.859 -6.098 6.09 1 96.88 88 LEU B C 1
ATOM 1710 O O . LEU B 1 88 ? -16.062 -6.07 6.344 1 96.88 88 LEU B O 1
ATOM 1714 N N . LYS B 1 89 ? -13.984 -5.25 6.586 1 97.94 89 LYS B N 1
ATOM 1715 C CA . LYS B 1 89 ? -14.383 -3.98 7.188 1 97.94 89 LYS B CA 1
ATOM 1716 C C . LYS B 1 89 ? -14.141 -2.82 6.223 1 97.94 89 LYS B C 1
ATOM 1718 O O . LYS B 1 89 ? -13.008 -2.561 5.824 1 97.94 89 LYS B O 1
ATOM 1723 N N . VAL B 1 90 ? -15.211 -2.201 5.832 1 98.44 90 VAL B N 1
ATOM 1724 C CA . VAL B 1 90 ? -15.102 -1.133 4.844 1 98.44 90 VAL B CA 1
ATOM 1725 C C . VAL B 1 90 ? -15.453 0.206 5.488 1 98.44 90 VAL B C 1
ATOM 1727 O O . VAL B 1 90 ? -16.547 0.376 6.023 1 98.44 90 VAL B O 1
ATOM 1730 N N . CYS B 1 91 ? -14.516 1.164 5.473 1 98 91 CYS B N 1
ATOM 1731 C CA . CYS B 1 91 ? -14.688 2.504 6.027 1 98 91 CYS B CA 1
ATOM 1732 C C . CYS B 1 91 ? -14.148 3.561 5.07 1 98 91 CYS B C 1
ATOM 1734 O O . CYS B 1 91 ? -13.25 3.281 4.27 1 98 91 CYS B O 1
ATOM 1736 N N . PRO B 1 92 ? -14.758 4.789 5.18 1 97.31 92 PRO B N 1
ATOM 1737 C CA . PRO B 1 92 ? -14.117 5.859 4.414 1 97.31 92 PRO B CA 1
ATOM 1738 C C . PRO B 1 92 ? -12.672 6.113 4.844 1 97.31 92 PRO B C 1
ATOM 1740 O O . PRO B 1 92 ? -12.359 6.02 6.031 1 97.31 92 PRO B O 1
ATOM 1743 N N . LYS B 1 93 ? -11.859 6.352 3.824 1 96.06 93 LYS B N 1
ATOM 1744 C CA . LYS B 1 93 ? -10.484 6.711 4.164 1 96.06 93 LYS B CA 1
ATOM 1745 C C . LYS B 1 93 ? -10.43 8.039 4.906 1 96.06 93 LYS B C 1
ATOM 1747 O O . LYS B 1 93 ? -11.109 9 4.527 1 96.06 93 LYS B O 1
ATOM 1752 N N . ARG B 1 94 ? -9.602 8.078 5.93 1 90.38 94 ARG B N 1
ATOM 1753 C CA . ARG B 1 94 ? -9.383 9.312 6.676 1 90.38 94 ARG B CA 1
ATOM 1754 C C . ARG B 1 94 ? -8.148 10.047 6.156 1 90.38 94 ARG B C 1
ATOM 1756 O O . ARG B 1 94 ? -7.16 9.422 5.777 1 90.38 94 ARG B O 1
ATOM 1763 N N . THR B 1 95 ? -8.234 11.344 6.129 1 84.94 95 THR B N 1
ATOM 1764 C CA . THR B 1 95 ? -7.082 12.133 5.703 1 84.94 95 THR B CA 1
ATOM 1765 C C . THR B 1 95 ? -6.121 12.359 6.867 1 84.94 95 THR B C 1
ATOM 1767 O O . THR B 1 95 ? -6.535 12.789 7.945 1 84.94 95 THR B O 1
ATOM 1770 N N . ASN B 1 96 ? -4.875 11.922 6.617 1 72.81 96 ASN B N 1
ATOM 1771 C CA . ASN B 1 96 ? -3.869 12.133 7.656 1 72.81 96 ASN B CA 1
ATOM 1772 C C . ASN B 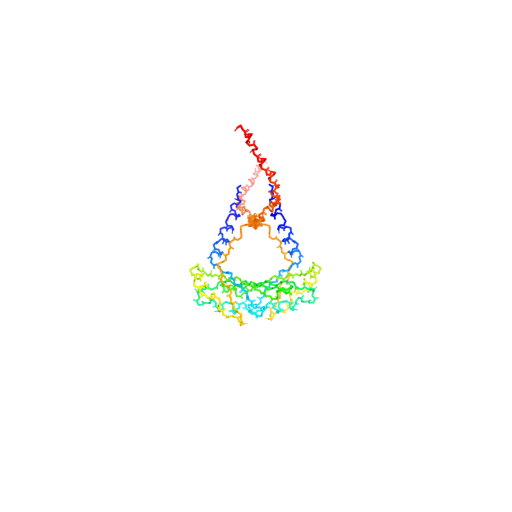1 96 ? -3.324 13.555 7.629 1 72.81 96 ASN B C 1
ATOM 1774 O O . ASN B 1 96 ? -2.92 14.047 6.574 1 72.81 96 ASN B O 1
ATOM 1778 N N . VAL B 1 97 ? -3.596 14.391 8.594 1 66.88 97 VAL B N 1
ATOM 1779 C CA . VAL B 1 97 ? -3.031 15.727 8.703 1 66.88 97 VAL B CA 1
ATOM 1780 C C . VAL B 1 97 ? -1.696 15.672 9.438 1 66.88 97 VAL B C 1
ATOM 1782 O O . VAL B 1 97 ? -1.648 15.32 10.625 1 66.88 97 VAL B O 1
ATOM 1785 N N . PRO B 1 98 ? -0.658 15.859 8.523 1 60.91 98 PRO B N 1
ATOM 1786 C CA . PRO B 1 98 ? 0.648 15.828 9.188 1 60.91 98 PRO B CA 1
ATOM 1787 C C . PRO B 1 98 ? 0.691 16.688 10.445 1 60.91 98 PRO B C 1
ATOM 1789 O O . PRO B 1 98 ? 0.119 17.781 10.477 1 60.91 98 PRO B O 1
ATOM 1792 N N . GLY B 1 99 ? 1.271 16.156 11.461 1 56.47 99 GLY B N 1
ATOM 1793 C CA . GLY B 1 99 ? 1.428 16.906 12.703 1 56.47 99 GLY B CA 1
ATOM 1794 C C . GLY B 1 99 ? 0.22 16.797 13.609 1 56.47 99 GLY B C 1
ATOM 1795 O O . GLY B 1 99 ? 0.283 17.172 14.781 1 56.47 99 GLY B O 1
ATOM 1796 N N . MET B 1 100 ? -0.922 16.594 12.938 1 55.44 100 MET B N 1
ATOM 1797 C CA . MET B 1 100 ? -2.104 16.469 13.789 1 55.44 100 MET B CA 1
ATOM 1798 C C . MET B 1 100 ? -2.191 15.078 14.406 1 55.44 100 MET B C 1
ATOM 1800 O O . MET B 1 100 ? -2.5 14.109 13.711 1 55.44 100 MET B O 1
ATOM 1804 N N . SER B 1 101 ? -1.159 14.547 14.766 1 49.66 101 SER B N 1
ATOM 1805 C CA . SER B 1 101 ? -1.303 13.273 15.469 1 49.66 101 SER B CA 1
ATOM 1806 C C . SER B 1 101 ? -2.551 13.266 16.344 1 49.66 101 SER B C 1
ATOM 1808 O O . SER B 1 101 ? -2.766 14.188 17.141 1 49.66 101 SER B O 1
ATOM 1810 N N . TYR B 1 102 ? -3.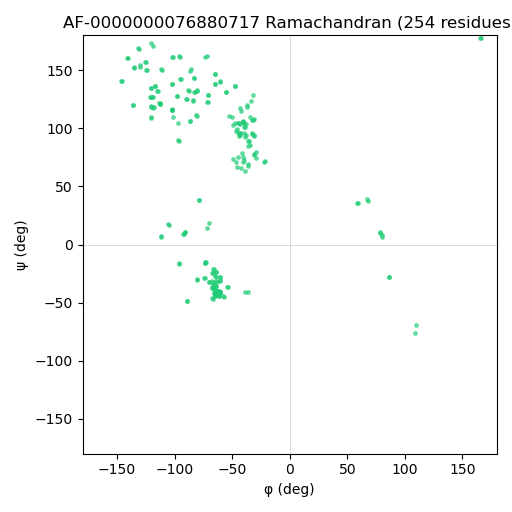584 12.883 15.797 1 45.78 102 TYR B N 1
ATOM 1811 C CA . TYR B 1 102 ? -4.652 12.734 16.781 1 45.78 102 TYR B CA 1
ATOM 1812 C C . TYR B 1 102 ? -4.117 12.141 18.078 1 45.78 102 TYR B C 1
ATOM 1814 O O . TYR B 1 102 ? -3.594 11.023 18.094 1 45.78 102 TYR B O 1
ATOM 1822 N N . HIS B 1 103 ? -3.441 12.742 18.828 1 42.97 103 HIS B N 1
ATOM 1823 C CA . HIS B 1 103 ? -3.162 12.328 20.188 1 42.97 103 HIS B CA 1
ATOM 1824 C C . HIS B 1 103 ? -4.332 11.539 20.781 1 42.97 103 HIS B C 1
ATOM 1826 O O . HIS B 1 103 ? -5.465 12.031 20.797 1 42.97 103 HIS B O 1
ATOM 1832 N N . ARG B 1 104 ? -4.492 10.25 20.438 1 45.12 104 ARG B N 1
ATOM 1833 C CA . ARG B 1 104 ? -5.371 9.695 21.453 1 45.12 104 ARG B CA 1
ATOM 1834 C C . ARG B 1 104 ? -5.191 10.422 22.781 1 45.12 104 ARG B C 1
ATOM 1836 O O . ARG B 1 104 ? -4.105 10.398 23.375 1 45.12 104 ARG B O 1
ATOM 1843 N N . GLY B 1 105 ? -5.641 11.492 22.875 1 40.53 105 GLY B N 1
ATOM 1844 C CA . GLY B 1 105 ? -5.641 12.133 24.172 1 40.53 105 GLY B CA 1
ATOM 1845 C C . GLY B 1 105 ? -5.539 11.148 25.328 1 40.53 105 GLY B C 1
ATOM 1846 O O . GLY B 1 105 ? -6.43 10.312 25.516 1 40.53 105 GLY B O 1
ATOM 1847 N N . ARG B 1 106 ? -4.488 10.531 25.594 1 43.19 106 ARG B N 1
ATOM 1848 C CA . ARG B 1 106 ? -4.465 10.008 26.953 1 43.19 106 ARG B CA 1
ATOM 1849 C C . ARG B 1 106 ? -5.184 10.953 27.906 1 43.19 106 ARG B C 1
ATOM 1851 O O . ARG B 1 106 ? -4.852 12.133 27.984 1 43.19 106 ARG B O 1
ATOM 1858 N N . ARG B 1 107 ? -6.449 10.805 28 1 47.5 107 ARG B N 1
ATOM 1859 C CA . ARG B 1 107 ? -7.027 11.539 29.125 1 47.5 107 ARG B CA 1
ATOM 1860 C C . ARG B 1 107 ? -6.039 11.641 30.281 1 47.5 107 ARG B C 1
ATOM 1862 O O . ARG B 1 107 ? -5.352 10.672 30.594 1 47.5 107 ARG B O 1
ATOM 1869 N N . PRO B 1 108 ? -5.457 12.75 30.594 1 47.62 108 PRO B N 1
ATOM 1870 C CA . PRO B 1 108 ? -4.645 12.773 31.812 1 47.62 108 PRO B CA 1
ATOM 1871 C C . PRO B 1 108 ? -5.164 11.82 32.906 1 47.62 108 PRO B C 1
ATOM 1873 O O . PRO B 1 108 ? -6.371 11.766 33.156 1 47.62 108 PRO B O 1
ATOM 1876 N N . PHE B 1 109 ? -4.699 10.688 32.969 1 49.16 109 PHE B N 1
ATOM 1877 C CA . PHE B 1 109 ? -5.02 9.906 34.156 1 49.16 109 PHE B CA 1
ATOM 1878 C C . PHE B 1 109 ? -5.074 10.797 35.406 1 49.16 109 PHE B C 1
ATOM 1880 O O . PHE B 1 109 ? -4.043 11.289 35.875 1 49.16 109 PHE B O 1
ATOM 1887 N N . GLN B 1 110 ? -6.027 11.703 35.531 1 46.03 110 GLN B N 1
ATOM 1888 C CA . GLN B 1 110 ? -6.164 12.352 36.844 1 46.03 110 GLN B CA 1
ATOM 1889 C C . GLN B 1 110 ? -6.066 11.336 37.969 1 46.03 110 GLN B C 1
ATOM 1891 O O . GLN B 1 110 ? -6.797 10.344 38 1 46.03 110 GLN B O 1
ATOM 1896 N N . PRO B 1 111 ? -4.93 11.25 38.719 1 48.12 111 PRO B N 1
ATOM 1897 C CA . PRO B 1 111 ? -4.836 10.359 39.875 1 48.12 111 PRO B CA 1
ATOM 1898 C C . PRO B 1 111 ? -6.121 10.32 40.719 1 48.12 111 PRO B C 1
ATOM 1900 O O . PRO B 1 111 ? -6.719 11.367 40.969 1 48.12 111 PRO B O 1
ATOM 1903 N N . TYR B 1 112 ? -6.945 9.422 40.531 1 48.97 112 TYR B N 1
ATOM 1904 C CA . TYR B 1 112 ? -8.086 9.227 41.438 1 48.97 112 TYR B CA 1
ATOM 1905 C C . TYR B 1 112 ? -7.676 9.375 42.875 1 48.97 112 TYR B C 1
ATOM 1907 O O . TYR B 1 112 ? -6.934 8.539 43.406 1 48.97 112 TYR B O 1
ATOM 1915 N N . TYR B 1 113 ? -7.227 10.586 43.406 1 48.19 113 TYR B N 1
ATOM 1916 C CA . TYR B 1 113 ? -7.074 10.688 44.875 1 48.19 113 TYR B CA 1
ATOM 1917 C C . TYR B 1 113 ? -8.305 10.148 45.562 1 48.19 113 TYR B C 1
ATOM 1919 O O . TYR B 1 113 ? -9.438 10.523 45.25 1 48.19 113 TYR B O 1
ATOM 1927 N N . PRO B 1 114 ? -8.227 9.008 46.094 1 48.31 114 PRO B N 1
ATOM 1928 C CA . PRO B 1 114 ? -9.359 8.477 46.875 1 48.31 114 PRO B CA 1
ATO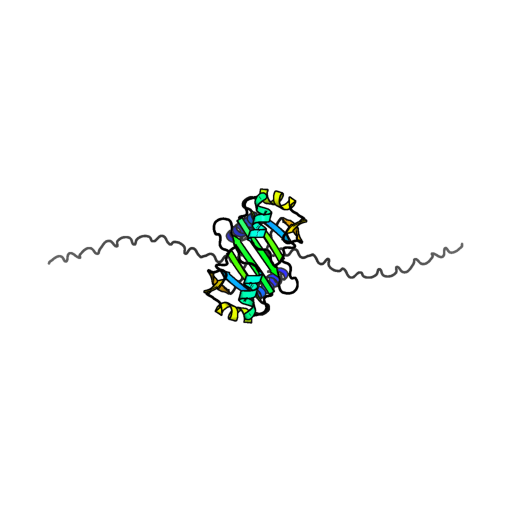M 1929 C C . PRO B 1 114 ? -10 9.531 47.781 1 48.31 114 PRO B C 1
ATOM 1931 O O . PRO B 1 114 ? -9.312 10.453 48.219 1 48.31 114 PRO B O 1
ATOM 1934 N N . PRO B 1 115 ? -11.18 9.891 47.562 1 48 115 PRO B N 1
ATOM 1935 C CA . PRO B 1 115 ? -11.781 10.883 48.469 1 48 115 PRO B CA 1
ATOM 1936 C C . PRO B 1 115 ? -11.398 10.648 49.938 1 48 115 PRO B C 1
ATOM 1938 O O . PRO B 1 115 ? -11.258 9.5 50.344 1 48 115 PRO B O 1
ATOM 1941 N N . TYR B 1 116 ? -10.508 11.414 50.562 1 46.5 116 TYR B N 1
ATOM 1942 C CA . TYR B 1 116 ? -10.242 11.344 52 1 46.5 116 TYR B CA 1
ATOM 1943 C C . TYR B 1 116 ? -11.523 11.078 52.781 1 46.5 116 TYR B C 1
ATOM 1945 O O . TYR B 1 116 ? -12.594 11.539 52.406 1 46.5 116 TYR B O 1
ATOM 1953 N N . PRO B 1 117 ? -11.617 10.023 53.469 1 45.16 117 PRO B N 1
ATOM 1954 C CA . PRO B 1 117 ? -12.82 9.781 54.281 1 45.16 117 PRO B CA 1
ATOM 1955 C C . PRO B 1 117 ? -13.266 11.016 55.062 1 45.16 117 PRO B C 1
ATOM 1957 O O . PRO B 1 117 ? -12.43 11.742 55.594 1 45.16 117 PRO B O 1
ATOM 1960 N N . ALA B 1 118 ? -14.18 11.781 54.594 1 46.25 118 ALA B N 1
ATOM 1961 C CA . ALA B 1 118 ? -14.773 12.852 55.375 1 46.25 118 ALA B CA 1
ATOM 1962 C C . ALA B 1 118 ? -14.945 12.43 56.844 1 46.25 118 ALA B C 1
ATOM 1964 O O . ALA B 1 118 ? -15.43 11.328 57.125 1 46.25 118 ALA B O 1
ATOM 1965 N N . PHE B 1 119 ? -14.008 12.734 57.688 1 48.31 119 PHE B N 1
ATOM 1966 C CA . PHE B 1 119 ? -14.18 12.648 59.156 1 48.31 119 PHE B CA 1
ATOM 1967 C C . PHE B 1 119 ? -15.617 12.977 59.531 1 48.31 119 PHE B C 1
ATOM 1969 O O . PHE B 1 119 ? -16.172 13.992 59.125 1 48.31 119 PHE B O 1
ATOM 1976 N N . GLY B 1 120 ? -16.469 11.969 59.688 1 40.53 120 GLY B N 1
ATOM 1977 C CA . GLY B 1 120 ? -17.828 11.914 60.188 1 40.53 120 GLY B CA 1
ATOM 1978 C C . GLY B 1 120 ? -18.125 12.938 61.25 1 40.53 120 GLY B C 1
ATOM 1979 O O . GLY B 1 120 ? -17.219 13.352 62 1 40.53 120 GLY B O 1
ATOM 1980 N N . ARG B 1 121 ? -19.188 13.688 61.062 1 45.72 121 ARG B N 1
ATOM 1981 C CA . ARG B 1 121 ? -19.922 14.625 61.906 1 45.72 121 ARG B CA 1
ATOM 1982 C C . ARG B 1 121 ? -20 14.125 63.344 1 45.72 121 ARG B C 1
ATOM 1984 O O . ARG B 1 121 ? -20.312 12.953 63.594 1 45.72 121 ARG B O 1
ATOM 1991 N N . SER B 1 122 ? -19.203 14.695 64.25 1 46.12 122 SER B N 1
ATOM 1992 C CA . SER B 1 122 ? -19.234 14.555 65.688 1 46.12 122 SER B CA 1
ATOM 1993 C C . SER B 1 122 ? -20.672 14.523 66.188 1 46.12 122 SER B C 1
ATOM 1995 O O . SER B 1 122 ? -21.5 15.336 65.75 1 46.12 122 SER B O 1
ATOM 1997 N N . PRO B 1 123 ? -21.219 13.383 66.5 1 46.38 123 PRO B N 1
ATOM 1998 C CA . PRO B 1 123 ? -22.562 13.352 67.062 1 46.38 123 PRO B CA 1
ATOM 1999 C C . PRO B 1 123 ? -22.766 14.414 68.188 1 46.38 123 PRO B C 1
ATOM 2001 O O . PRO B 1 123 ? -21.859 14.664 68.938 1 46.38 123 PRO B O 1
ATOM 2004 N N . ARG B 1 124 ? -23.375 15.562 67.875 1 44.62 124 ARG B N 1
ATOM 2005 C CA . ARG B 1 124 ? -23.781 16.625 68.75 1 44.62 124 ARG B CA 1
ATOM 2006 C C . ARG B 1 124 ? -24.375 16.031 70.062 1 44.62 124 ARG B C 1
ATOM 2008 O O . ARG B 1 124 ? -25.406 15.352 70 1 44.62 124 ARG B O 1
ATOM 2015 N N . PHE B 1 125 ? -23.516 15.57 70.875 1 47.38 125 PHE B N 1
ATOM 2016 C CA . PHE B 1 125 ? -23.922 15.18 72.25 1 47.38 125 PHE B CA 1
ATOM 2017 C C . PHE B 1 125 ? -24.797 16.266 72.875 1 47.38 125 PHE B C 1
ATOM 2019 O O . PHE B 1 125 ? -24.328 17.359 73.188 1 47.38 125 PHE B O 1
ATOM 2026 N N . TYR B 1 126 ? -26.031 16.406 72.375 1 46.38 126 TYR B N 1
ATOM 2027 C CA . TYR B 1 126 ? -26.969 17.281 73.062 1 46.38 126 TYR B CA 1
ATOM 2028 C C . TYR B 1 126 ? -26.906 17.047 74.562 1 46.38 126 TYR B C 1
ATOM 2030 O O . TYR B 1 126 ? -26.969 15.914 75 1 46.38 126 TYR B O 1
ATOM 2038 N N . PRO B 1 127 ? -26.094 17.844 75.188 1 47.28 127 PRO B N 1
ATOM 2039 C CA . PRO B 1 127 ? -26.125 17.719 76.625 1 47.28 127 PRO B CA 1
ATOM 2040 C C . PRO B 1 127 ? -27.531 17.609 7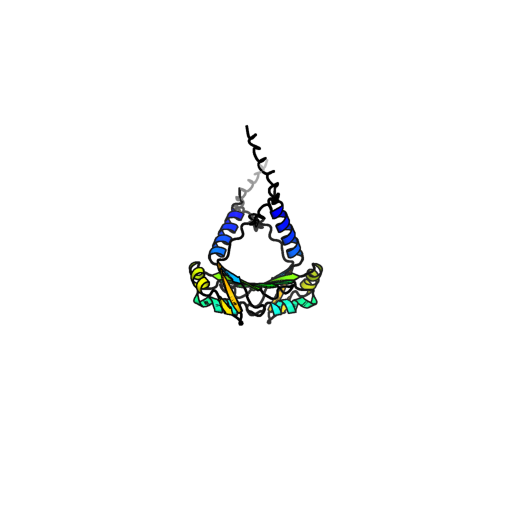7.188 1 47.28 127 PRO B C 1
ATOM 2042 O O . PRO B 1 127 ? -28.469 18.219 76.688 1 47.28 127 PRO B O 1
ATOM 2045 N N . TYR B 1 128 ? -28.016 16.438 77.438 1 45.06 128 TYR B N 1
ATOM 2046 C CA . TYR B 1 128 ? -29.281 16.266 78.188 1 45.06 128 TYR B CA 1
ATOM 2047 C C . TYR B 1 128 ? -29.406 17.25 79.312 1 45.06 128 TYR B C 1
ATOM 2049 O O . TYR B 1 128 ? -28.641 17.188 80.312 1 45.06 128 TYR B O 1
ATOM 2057 N N . TYR B 1 129 ? -29.469 18.562 79.125 1 37.06 129 TYR B N 1
ATOM 2058 C CA . TYR B 1 129 ? -30.109 19.266 80.188 1 37.06 129 TYR B CA 1
ATOM 2059 C C . TYR B 1 129 ? -31.578 18.859 80.312 1 37.06 129 TYR B C 1
ATOM 2061 O O . TYR B 1 129 ? -32.219 18.562 79.312 1 37.06 129 TYR B O 1
#

Nearest PDB structures (foldseek):
  4zka-assembly3_C  TM=8.567E-01  e=3.274E-06  Homo sapiens
  5o2v-assembly1_A  TM=8.371E-01  e=8.141E-06  Homo sapiens
  7uj1-assembly1_A  TM=7.014E-01  e=5.880E-06  Homo sapiens
  2n82-assembly1_B  TM=7.449E-01  e=2.803E-05  Homo sapiens
  8hni-assembly6_L  TM=7.701E-01  e=5.372E-05  Homo sapiens

Radius of gyration: 30.02 Å; Cα contacts (8 Å, |Δi|>4): 413; chains: 2; bounding box: 77×77×125 Å

Foldseek 3Di:
DQPVVNVVVLVVLVVQLLQKKKKFQAALPDDQVLVCVVLVVLAAWDDKAKDADPDPDRGIMMMTTHPDNSSLVVVCVQQQPDDPRGGMHIGRGDRDDVPPPVPPPPPPPPPPPPPDPPPDDDPPPPPPD/DQPVVNVVVLVVLVVQLLQKKKKFFAALPDDQVLVCVVLVVLAAWDDKAKDADPDPDRGIMMMTTHPDNSSLVVVCVQQQPDDPRGGMHIGRGDRDDVPPPVPPPPPPPPPPPPPDPPPDDDPPPPPPD

Solvent-accessible surface area (backbone atoms only — not comparable to full-atom values): 14533 Å² total; per-residue (Å²): 126,76,49,64,68,43,49,50,52,47,52,51,49,46,55,49,25,62,13,16,30,33,34,36,54,32,54,47,83,52,35,55,58,56,56,50,58,72,47,42,88,36,35,59,56,29,34,36,36,40,39,33,27,64,57,87,49,66,52,15,34,34,35,44,28,35,73,45,49,70,23,40,62,50,44,47,71,52,43,60,41,69,50,94,89,28,57,27,43,45,41,76,36,75,72,82,52,86,74,53,62,75,60,74,66,70,66,74,78,69,76,79,70,70,77,71,79,72,77,72,79,71,76,79,72,68,74,83,121,126,77,50,65,69,41,50,51,54,48,52,52,48,46,55,51,27,61,13,17,30,33,35,36,55,31,55,46,83,52,33,54,56,56,57,50,59,74,46,43,89,37,36,59,57,30,34,38,35,40,38,33,29,66,57,88,45,69,53,16,33,35,37,43,29,36,73,45,48,70,22,40,64,51,44,46,70,51,44,61,40,70,50,94,86,29,54,28,42,46,40,76,36,75,72,82,51,86,77,54,64,77,62,75,65,69,65,75,79,67,76,78,69,69,77,71,78,73,80,72,81,72,77,78,72,68,72,84,120

Secondary structure (DSSP, 8-state):
---HHHHHHHHHHHHHHHTEEEEEEE-TT--HHHHHHHTGGGS-EEEEEEEEE-SS---EEEEEEESSTHHHHHHHTTTT-EETTEEPEEEEPPP--TT------------------------------/---HHHHHHHHHHHHHHHTEEEEEEE-TT--HHHHHHHTGGGS-EEEEEEEEE-SS---EEEEEEESSTHHHHHHHTTTT-EETTEE-EEEEPPP--TT------------------------------